Protein AF-A0A060WWR3-F1 (afdb_monomer)

pLDDT: mean 71.66, std 14.62, range [32.41, 89.12]

Organism: Oncorhynchus mykiss (NCBI:txid8022)

Structure (mmCIF, N/CA/C/O backbone):
data_AF-A0A060WWR3-F1
#
_entry.id   AF-A0A060WWR3-F1
#
loop_
_atom_site.group_PDB
_atom_site.id
_atom_site.type_symbol
_atom_site.label_atom_id
_atom_site.label_alt_id
_atom_site.label_comp_id
_atom_site.label_asym_id
_atom_site.label_entity_id
_atom_site.label_seq_id
_atom_site.pdbx_PDB_ins_code
_atom_site.Cartn_x
_atom_site.Cartn_y
_atom_site.Cartn_z
_atom_site.occupancy
_atom_site.B_iso_or_equiv
_atom_site.auth_seq_id
_atom_site.auth_comp_id
_atom_site.auth_asym_id
_atom_site.auth_atom_id
_atom_site.pdbx_PDB_model_num
ATOM 1 N N . MET A 1 1 ? 25.620 -2.429 1.700 1.00 32.72 1 MET A N 1
ATOM 2 C CA . MET A 1 1 ? 25.143 -3.559 0.865 1.00 32.72 1 MET A CA 1
ATOM 3 C C . MET A 1 1 ? 23.816 -3.118 0.240 1.00 32.72 1 MET A C 1
ATOM 5 O O . MET A 1 1 ? 22.982 -2.681 1.024 1.00 32.72 1 MET A O 1
ATOM 9 N N . CYS A 1 2 ? 23.600 -3.153 -1.095 1.00 33.84 2 CYS A N 1
ATOM 10 C CA . CYS A 1 2 ? 22.229 -2.978 -1.643 1.00 33.84 2 CYS A CA 1
ATOM 11 C C . CYS A 1 2 ? 21.335 -4.017 -0.915 1.00 33.84 2 CYS A C 1
ATOM 13 O O . CYS A 1 2 ? 21.723 -5.181 -0.814 1.00 33.84 2 CYS A O 1
ATOM 15 N N . LYS A 1 3 ? 20.140 -3.643 -0.433 1.00 42.91 3 LYS A N 1
ATOM 16 C CA . LYS A 1 3 ? 19.029 -4.609 -0.308 1.00 42.91 3 LYS A CA 1
ATOM 17 C C . LYS A 1 3 ? 18.455 -4.741 -1.721 1.00 42.91 3 LYS A C 1
ATOM 19 O O . LYS A 1 3 ? 17.533 -4.028 -2.099 1.00 42.91 3 LYS A O 1
ATOM 24 N N . THR A 1 4 ? 19.164 -5.518 -2.537 1.00 53.56 4 THR A N 1
ATOM 25 C CA . THR A 1 4 ? 19.167 -5.416 -4.000 1.00 53.56 4 THR A CA 1
ATOM 26 C C . THR A 1 4 ? 17.920 -6.035 -4.621 1.00 53.56 4 THR A C 1
ATOM 28 O O . THR A 1 4 ? 17.855 -7.250 -4.790 1.00 53.56 4 THR A O 1
ATOM 31 N N . PHE A 1 5 ? 16.974 -5.211 -5.066 1.00 57.44 5 PHE A N 1
ATOM 32 C CA . PHE A 1 5 ? 16.127 -5.605 -6.192 1.00 57.44 5 PHE A CA 1
ATOM 33 C C . PHE A 1 5 ? 16.877 -5.229 -7.473 1.00 57.44 5 PHE A C 1
ATOM 35 O O . PHE A 1 5 ? 17.118 -4.046 -7.732 1.00 57.44 5 PHE A O 1
ATOM 42 N N . ILE A 1 6 ? 17.319 -6.246 -8.220 1.00 56.03 6 ILE A N 1
ATOM 43 C CA . ILE A 1 6 ? 17.998 -6.088 -9.511 1.00 56.03 6 ILE A CA 1
ATOM 44 C C . ILE A 1 6 ? 16.957 -6.241 -10.614 1.00 56.03 6 ILE A C 1
ATOM 46 O O . ILE A 1 6 ? 16.297 -7.274 -10.689 1.00 56.03 6 ILE A O 1
ATOM 50 N N . ILE A 1 7 ? 16.861 -5.250 -11.499 1.00 60.19 7 ILE A N 1
ATOM 51 C CA . ILE A 1 7 ? 16.089 -5.365 -12.739 1.00 60.19 7 ILE A CA 1
ATOM 52 C C . ILE A 1 7 ? 17.057 -5.575 -13.908 1.00 60.19 7 ILE A C 1
ATOM 54 O O . ILE A 1 7 ? 17.922 -4.730 -14.155 1.00 60.19 7 ILE A O 1
ATOM 58 N N . GLU A 1 8 ? 16.913 -6.699 -14.622 1.00 58.91 8 GLU A N 1
ATOM 59 C CA . GLU A 1 8 ? 17.631 -7.034 -15.871 1.00 58.91 8 GLU A CA 1
ATOM 60 C C . GLU A 1 8 ? 19.175 -6.920 -15.832 1.00 58.91 8 GLU A C 1
ATOM 62 O O . GLU A 1 8 ? 19.816 -6.759 -16.868 1.00 58.91 8 GLU A O 1
ATOM 67 N N . ASN A 1 9 ? 19.804 -6.962 -14.652 1.00 60.72 9 ASN A N 1
ATOM 68 C CA . ASN A 1 9 ? 21.216 -6.590 -14.443 1.00 60.72 9 ASN A CA 1
ATOM 69 C C . ASN A 1 9 ? 21.584 -5.162 -14.918 1.00 60.72 9 ASN A C 1
ATOM 71 O O . ASN A 1 9 ? 22.763 -4.818 -14.979 1.00 60.72 9 ASN A O 1
ATOM 75 N N . LYS A 1 10 ? 20.589 -4.306 -15.191 1.00 63.53 10 LYS A N 1
ATOM 76 C CA . LYS A 1 10 ? 20.759 -2.912 -15.637 1.00 63.53 10 LYS A CA 1
ATOM 77 C C . LYS A 1 10 ? 20.570 -1.900 -14.505 1.00 63.53 10 LYS A C 1
ATOM 79 O O . LYS A 1 10 ? 21.212 -0.851 -14.532 1.00 63.53 10 LYS A O 1
ATOM 84 N N . TYR A 1 11 ? 19.732 -2.205 -13.506 1.00 68.25 11 TYR A N 1
ATOM 85 C CA . TYR A 1 11 ? 19.390 -1.276 -12.418 1.00 68.25 11 TYR A CA 1
ATOM 86 C C . TYR A 1 11 ? 19.366 -1.959 -11.022 1.00 68.25 11 TYR A C 1
ATOM 88 O O . TYR A 1 11 ? 18.701 -2.985 -10.878 1.00 68.25 11 TYR A O 1
ATOM 96 N N . CYS A 1 12 ? 20.044 -1.400 -9.993 1.00 67.94 12 CYS A N 1
ATOM 97 C CA . CYS A 1 12 ? 19.782 -1.701 -8.555 1.00 67.94 12 CYS A CA 1
ATOM 98 C C . CYS A 1 12 ? 18.839 -0.627 -8.000 1.00 67.94 12 CYS A C 1
ATOM 100 O O . CYS A 1 12 ? 19.118 0.566 -8.130 1.00 67.94 12 CYS A O 1
ATOM 102 N N . PHE A 1 13 ? 17.778 -1.040 -7.307 1.00 69.00 13 PHE A N 1
ATOM 103 C CA . PHE A 1 13 ? 17.046 -0.148 -6.406 1.00 69.00 13 PHE A CA 1
ATOM 104 C C . PHE A 1 13 ? 17.727 -0.128 -5.038 1.00 69.00 13 PHE A C 1
ATOM 106 O O . PHE A 1 13 ? 17.818 -1.149 -4.354 1.00 69.00 13 PHE A O 1
ATOM 113 N N . ILE A 1 14 ? 18.214 1.046 -4.642 1.00 67.25 14 ILE A N 1
ATOM 114 C CA . ILE A 1 14 ? 18.899 1.270 -3.370 1.00 67.25 14 ILE A CA 1
ATOM 115 C C . ILE A 1 14 ? 17.900 1.894 -2.399 1.00 67.25 14 ILE A C 1
ATOM 117 O O . ILE A 1 14 ? 17.471 3.030 -2.594 1.00 67.25 14 ILE A O 1
ATOM 121 N N . ASN A 1 15 ? 17.552 1.169 -1.334 1.00 64.62 15 ASN A N 1
ATOM 122 C CA . ASN A 1 15 ? 16.848 1.766 -0.203 1.00 64.62 15 ASN A CA 1
ATOM 123 C C . ASN A 1 15 ? 17.841 2.626 0.600 1.00 64.62 15 ASN A C 1
ATOM 125 O O . ASN A 1 15 ? 18.823 2.109 1.150 1.00 64.62 15 ASN A O 1
ATOM 129 N N . LEU A 1 16 ? 17.590 3.935 0.643 1.00 61.03 16 LEU A N 1
ATOM 130 C CA . LEU A 1 16 ? 18.498 4.915 1.237 1.00 61.03 16 LEU A CA 1
ATOM 131 C C . LEU A 1 16 ? 18.539 4.839 2.772 1.00 61.03 16 LEU A C 1
ATOM 133 O O . LEU A 1 16 ? 19.527 5.283 3.352 1.00 61.03 16 LEU A O 1
ATOM 137 N N . SER A 1 17 ? 17.584 4.151 3.416 1.00 56.72 17 SER A N 1
ATOM 138 C CA . SER A 1 17 ? 17.621 3.819 4.855 1.00 56.72 17 SER A CA 1
ATOM 139 C C . SER A 1 17 ? 18.900 3.099 5.294 1.00 56.72 17 SER A C 1
ATOM 141 O O . SER A 1 17 ? 19.303 3.177 6.450 1.00 56.72 17 SER A O 1
ATOM 143 N N . SER A 1 18 ? 19.559 2.406 4.360 1.00 50.97 18 SER A N 1
ATOM 144 C CA . SER A 1 18 ? 20.831 1.713 4.581 1.00 50.97 18 SER A CA 1
ATOM 145 C C . SER A 1 18 ? 22.071 2.610 4.443 1.00 50.97 18 SER A C 1
ATOM 147 O O . SER A 1 18 ? 23.194 2.122 4.587 1.00 50.97 18 SER A O 1
ATOM 149 N N . THR A 1 19 ? 21.896 3.906 4.158 1.00 53.00 19 THR A N 1
ATOM 150 C CA . THR A 1 19 ? 22.987 4.871 3.971 1.00 53.00 19 THR A CA 1
ATOM 151 C C . THR A 1 19 ? 23.011 5.890 5.118 1.00 53.00 19 THR A C 1
ATOM 153 O O . THR A 1 19 ? 22.021 6.588 5.336 1.00 53.00 19 THR A O 1
ATOM 156 N N . PRO A 1 20 ? 24.136 6.043 5.846 1.00 47.41 20 PRO A N 1
ATOM 157 C CA . PRO A 1 20 ? 24.189 6.862 7.065 1.00 47.41 20 PRO A CA 1
ATOM 158 C C . PRO A 1 20 ? 24.039 8.374 6.822 1.00 47.41 20 PRO A C 1
ATOM 160 O O . PRO A 1 20 ? 23.999 9.143 7.775 1.00 47.41 20 PRO A O 1
ATOM 163 N N . HIS A 1 21 ? 23.966 8.807 5.560 1.00 46.38 21 HIS A N 1
ATOM 164 C CA . HIS A 1 21 ? 23.913 10.213 5.158 1.00 46.38 21 HIS A CA 1
ATOM 165 C C . HIS A 1 21 ? 22.549 10.645 4.577 1.00 46.38 21 HIS A C 1
ATOM 167 O O . HIS A 1 21 ? 22.385 11.818 4.240 1.00 46.38 21 HIS A O 1
ATOM 173 N N . PHE A 1 22 ? 21.591 9.715 4.422 1.00 48.81 22 PHE A N 1
ATOM 174 C CA . PHE A 1 22 ? 20.271 9.957 3.813 1.00 48.81 22 PHE A CA 1
ATOM 175 C C . PHE A 1 22 ? 19.192 9.046 4.442 1.00 48.81 22 PHE A C 1
ATOM 177 O O . PHE A 1 22 ? 18.584 8.203 3.785 1.00 48.81 22 PHE A O 1
ATOM 184 N N . SER A 1 23 ? 18.998 9.171 5.757 1.00 49.78 23 SER A N 1
ATOM 185 C CA . SER A 1 23 ? 18.170 8.261 6.563 1.00 49.78 23 SER A CA 1
ATOM 186 C C . SER A 1 23 ? 16.703 8.710 6.697 1.00 49.78 23 SER A C 1
ATOM 188 O O . SER A 1 23 ? 16.215 8.931 7.806 1.00 49.78 23 SER A O 1
ATOM 190 N N . ASP A 1 24 ? 15.970 8.770 5.584 1.00 63.94 24 ASP A N 1
ATOM 191 C CA . ASP A 1 24 ? 14.500 8.860 5.604 1.00 63.94 24 ASP A CA 1
ATOM 192 C C . ASP A 1 24 ? 13.900 7.455 5.805 1.00 63.94 24 ASP A C 1
ATOM 194 O O . ASP A 1 24 ? 13.406 6.839 4.860 1.00 63.94 24 ASP A O 1
ATOM 198 N N . TYR A 1 25 ? 14.007 6.908 7.019 1.00 71.88 25 TYR A N 1
ATOM 199 C CA . TYR A 1 25 ? 13.413 5.619 7.388 1.00 71.88 25 TYR A CA 1
ATOM 200 C C . TYR A 1 25 ? 12.462 5.794 8.565 1.00 71.88 25 TYR A C 1
ATOM 202 O O . TYR A 1 25 ? 12.896 6.090 9.679 1.00 71.88 25 TYR A O 1
ATOM 210 N N . VAL A 1 26 ? 11.170 5.587 8.322 1.00 78.25 26 VAL A N 1
ATOM 211 C CA . VAL A 1 26 ? 10.131 5.707 9.349 1.00 78.25 26 VAL A CA 1
ATOM 212 C C . VAL A 1 26 ? 9.377 4.386 9.435 1.00 78.25 26 VAL A C 1
ATOM 214 O O . VAL A 1 26 ? 8.720 3.978 8.481 1.00 78.25 26 VAL A O 1
ATOM 217 N N . LEU A 1 27 ? 9.476 3.703 10.577 1.00 77.44 27 LEU A N 1
ATOM 218 C CA . LEU A 1 27 ? 8.629 2.546 10.879 1.00 77.44 27 LEU A CA 1
ATOM 219 C C . LEU A 1 27 ? 7.182 3.011 11.059 1.00 77.44 27 LEU A C 1
ATOM 221 O O . LEU A 1 27 ? 6.938 3.975 11.787 1.00 77.44 27 LEU A O 1
ATOM 225 N N . VAL A 1 28 ? 6.246 2.312 10.418 1.00 80.50 28 VAL A N 1
ATOM 226 C CA . VAL A 1 28 ? 4.802 2.542 10.583 1.00 80.50 28 VAL A CA 1
ATOM 227 C C . VAL A 1 28 ? 4.244 1.492 11.539 1.00 80.50 28 VAL A C 1
ATOM 229 O O . VAL A 1 28 ? 3.717 1.834 12.596 1.00 80.50 28 VAL A O 1
ATOM 232 N N . TYR A 1 29 ? 4.464 0.219 11.207 1.00 82.00 29 TYR A N 1
ATOM 233 C CA . TYR A 1 29 ? 4.143 -0.940 12.034 1.00 82.00 29 TYR A CA 1
ATOM 234 C C . TYR A 1 29 ? 5.399 -1.828 12.190 1.00 82.00 29 TYR A C 1
ATOM 236 O O . TYR A 1 29 ? 6.517 -1.314 12.284 1.00 82.00 29 TYR A O 1
ATOM 244 N N . ARG A 1 30 ? 5.247 -3.155 12.275 1.00 81.38 30 ARG A N 1
ATOM 245 C CA . ARG A 1 30 ? 6.342 -4.112 12.524 1.00 81.38 30 ARG A CA 1
ATOM 246 C C . ARG A 1 30 ? 7.140 -4.486 11.277 1.00 81.38 30 ARG A C 1
ATOM 248 O O . ARG A 1 30 ? 8.351 -4.692 11.366 1.00 81.38 30 ARG A O 1
ATOM 255 N N . TYR A 1 31 ? 6.471 -4.590 10.136 1.00 82.44 31 TYR A N 1
ATOM 256 C CA . TYR A 1 31 ? 7.027 -4.943 8.832 1.00 82.44 31 TYR A CA 1
ATOM 257 C C . TYR A 1 31 ? 6.954 -3.780 7.834 1.00 82.44 31 TYR A C 1
ATOM 259 O O . TYR A 1 31 ? 7.806 -3.713 6.944 1.00 82.44 31 TYR A O 1
ATOM 267 N N . SER A 1 32 ? 5.972 -2.880 7.959 1.00 82.38 32 SER A N 1
ATOM 268 C CA . SER A 1 32 ? 5.841 -1.696 7.106 1.00 82.38 32 SER A CA 1
ATOM 269 C C . SER A 1 32 ? 6.719 -0.535 7.548 1.00 82.38 32 SER A C 1
ATOM 271 O O . SER A 1 32 ? 6.836 -0.172 8.724 1.00 82.38 32 SER A O 1
ATOM 273 N N . PHE A 1 33 ? 7.336 0.082 6.547 1.00 81.06 33 PHE A N 1
ATOM 274 C CA . PHE A 1 33 ? 8.208 1.228 6.710 1.00 81.06 33 PHE A CA 1
ATOM 275 C C . PHE A 1 33 ? 8.069 2.159 5.512 1.00 81.06 33 PHE A C 1
ATOM 277 O O . PHE A 1 33 ? 7.935 1.729 4.372 1.00 81.06 33 PHE A O 1
ATOM 284 N N . LEU A 1 34 ? 8.162 3.451 5.777 1.00 78.94 34 LEU A N 1
ATOM 285 C CA . LEU A 1 34 ? 8.283 4.486 4.768 1.00 78.94 34 LEU A CA 1
ATOM 286 C C . LEU A 1 34 ? 9.769 4.710 4.479 1.00 78.94 34 LEU A C 1
ATOM 288 O O . LEU A 1 34 ? 10.562 4.895 5.408 1.00 78.94 34 LEU A O 1
ATOM 292 N N . ALA A 1 35 ? 10.150 4.658 3.199 1.00 74.50 35 ALA A N 1
ATOM 293 C CA . ALA A 1 35 ? 11.536 4.830 2.777 1.00 74.50 35 ALA A CA 1
ATOM 294 C C . ALA A 1 35 ? 11.695 5.580 1.447 1.00 74.50 35 ALA A C 1
ATOM 296 O O . ALA A 1 35 ? 10.893 5.454 0.519 1.00 74.50 35 ALA A O 1
ATOM 297 N N . SER A 1 36 ? 12.800 6.316 1.338 1.00 75.75 36 SER A N 1
ATOM 298 C CA . SER A 1 36 ? 13.265 6.932 0.091 1.00 75.75 36 SER A CA 1
ATOM 299 C C . SER A 1 36 ? 14.120 5.941 -0.721 1.00 75.75 36 SER A C 1
ATOM 301 O O . SER A 1 36 ? 15.067 5.343 -0.201 1.00 75.75 36 SER A O 1
ATOM 303 N N . TYR A 1 37 ? 13.824 5.787 -2.017 1.00 73.19 37 TYR A N 1
ATOM 304 C CA . TYR A 1 37 ? 14.531 4.872 -2.927 1.00 73.19 37 TYR A CA 1
ATOM 305 C C . TYR A 1 37 ? 15.293 5.628 -4.028 1.00 73.19 37 TYR A C 1
ATOM 307 O O . TYR A 1 37 ? 14.786 6.583 -4.622 1.00 73.19 37 TYR A O 1
ATOM 315 N N . LEU A 1 38 ? 16.507 5.168 -4.340 1.00 72.69 38 LEU A N 1
ATOM 316 C CA . LEU A 1 38 ? 17.327 5.648 -5.458 1.00 72.69 38 LEU A CA 1
ATOM 317 C C . LEU A 1 38 ? 17.463 4.558 -6.525 1.00 72.69 38 LEU A C 1
ATOM 319 O O . LEU A 1 38 ? 17.662 3.389 -6.190 1.00 72.69 38 LEU A O 1
ATOM 323 N N . ILE A 1 39 ? 17.386 4.941 -7.803 1.00 73.69 39 ILE A N 1
ATOM 324 C CA . ILE A 1 39 ? 17.527 4.010 -8.924 1.00 73.69 39 ILE A CA 1
ATOM 325 C C . ILE A 1 39 ? 18.932 4.153 -9.505 1.00 73.69 39 ILE A C 1
ATOM 327 O O . ILE A 1 39 ? 19.303 5.175 -10.080 1.00 73.69 39 ILE A O 1
ATOM 331 N N . TYR A 1 40 ? 19.742 3.114 -9.334 1.00 71.94 40 TYR A N 1
ATOM 332 C CA . TYR A 1 40 ? 21.135 3.120 -9.752 1.00 71.94 40 TYR A CA 1
ATOM 333 C C . TYR A 1 40 ? 21.321 2.359 -11.061 1.00 71.94 40 TYR A C 1
ATOM 335 O O . TYR A 1 40 ? 21.068 1.155 -11.108 1.00 71.94 40 TYR A O 1
ATOM 343 N N . ASN A 1 41 ? 21.791 3.037 -12.110 1.00 74.12 41 ASN A N 1
ATOM 344 C CA . ASN A 1 41 ? 22.125 2.403 -13.382 1.00 74.12 41 ASN A CA 1
ATOM 345 C C . ASN A 1 41 ? 23.507 1.736 -13.290 1.00 74.12 41 ASN A C 1
ATOM 347 O O . ASN A 1 41 ? 24.527 2.399 -13.095 1.00 74.12 41 ASN A O 1
ATOM 351 N N . LEU A 1 42 ? 23.534 0.415 -13.458 1.00 74.12 42 LEU A N 1
ATOM 352 C CA . LEU A 1 42 ? 24.729 -0.414 -13.301 1.00 74.12 42 LEU A CA 1
ATOM 353 C C . LEU A 1 42 ? 25.741 -0.220 -14.445 1.00 74.12 42 LEU A C 1
ATOM 355 O O . LEU A 1 42 ? 26.941 -0.354 -14.216 1.00 74.12 42 LEU A O 1
ATOM 359 N N . HIS A 1 43 ? 25.286 0.149 -15.648 1.00 75.19 43 HIS A N 1
ATOM 360 C CA . HIS A 1 43 ? 26.157 0.363 -16.809 1.00 75.19 43 HIS A CA 1
ATOM 361 C C . HIS A 1 43 ? 26.812 1.746 -16.806 1.00 75.19 43 HIS A C 1
ATOM 363 O O . HIS A 1 43 ? 28.023 1.857 -16.985 1.00 75.19 43 HIS A O 1
ATOM 369 N N . THR A 1 44 ? 26.031 2.810 -16.597 1.00 74.88 44 THR A N 1
ATOM 370 C CA . THR A 1 44 ? 26.568 4.184 -16.583 1.00 74.88 44 THR A CA 1
ATOM 371 C C . THR A 1 44 ? 27.208 4.553 -15.246 1.00 74.88 44 THR A C 1
ATOM 373 O O . THR A 1 44 ? 27.856 5.592 -15.148 1.00 74.88 44 THR A O 1
ATOM 376 N N . ARG A 1 45 ? 27.020 3.719 -14.210 1.00 69.44 45 ARG A N 1
ATOM 377 C CA . ARG A 1 45 ? 27.395 3.976 -12.810 1.00 69.44 45 ARG A CA 1
ATOM 378 C C . ARG A 1 45 ? 26.822 5.280 -12.236 1.00 69.44 45 ARG A C 1
ATOM 380 O O . ARG A 1 45 ? 27.310 5.783 -11.223 1.00 69.44 45 ARG A O 1
ATOM 387 N N . TYR A 1 46 ? 25.762 5.796 -12.857 1.00 68.94 46 TYR A N 1
ATOM 388 C CA . TYR A 1 46 ? 25.069 7.010 -12.450 1.00 68.94 46 TYR A CA 1
ATOM 389 C C . TYR A 1 46 ? 23.797 6.660 -11.669 1.00 68.94 46 TYR A C 1
ATOM 391 O O . TYR A 1 46 ? 22.987 5.836 -12.101 1.00 68.94 46 TYR A O 1
ATOM 399 N N . GLY A 1 47 ? 23.645 7.276 -10.497 1.00 61.94 47 GLY A N 1
ATOM 400 C CA . GLY A 1 47 ? 22.459 7.146 -9.661 1.00 61.94 47 GLY A CA 1
ATOM 401 C C . GLY A 1 47 ? 21.494 8.290 -9.920 1.00 61.94 47 GLY A C 1
ATOM 402 O O . GLY A 1 47 ? 21.752 9.413 -9.494 1.00 61.94 47 GLY A O 1
ATOM 403 N N . GLU A 1 48 ? 20.367 7.998 -10.560 1.00 63.09 48 GLU A N 1
ATOM 404 C CA . GLU A 1 48 ? 19.250 8.933 -10.623 1.00 63.09 48 GLU A CA 1
ATOM 405 C C . GLU A 1 48 ? 18.417 8.740 -9.346 1.00 63.09 48 GLU A C 1
ATOM 407 O O . GLU A 1 48 ? 17.954 7.638 -9.032 1.00 63.09 48 GLU A O 1
ATOM 412 N N . LYS A 1 49 ? 18.208 9.814 -8.571 1.00 56.97 49 LYS A N 1
ATOM 413 C CA . LYS A 1 49 ? 17.108 9.809 -7.592 1.00 56.97 49 LYS A CA 1
ATOM 414 C C . LYS A 1 49 ? 15.822 9.491 -8.356 1.00 56.97 49 LYS A C 1
ATOM 416 O O . LYS A 1 49 ? 15.684 9.927 -9.496 1.00 56.97 49 LYS A O 1
ATOM 421 N N . SER A 1 50 ? 14.875 8.785 -7.734 1.00 53.19 50 SER A N 1
ATOM 422 C CA . SER A 1 50 ? 13.548 8.567 -8.327 1.00 53.19 50 SER A CA 1
ATOM 423 C C . SER A 1 50 ? 12.735 9.874 -8.311 1.00 53.19 50 SER A C 1
ATOM 425 O O . SER A 1 50 ? 11.769 10.024 -7.574 1.00 53.19 50 SER A O 1
ATOM 427 N N . SER A 1 51 ? 13.177 10.866 -9.087 1.00 43.22 51 SER A N 1
ATOM 428 C CA . SER 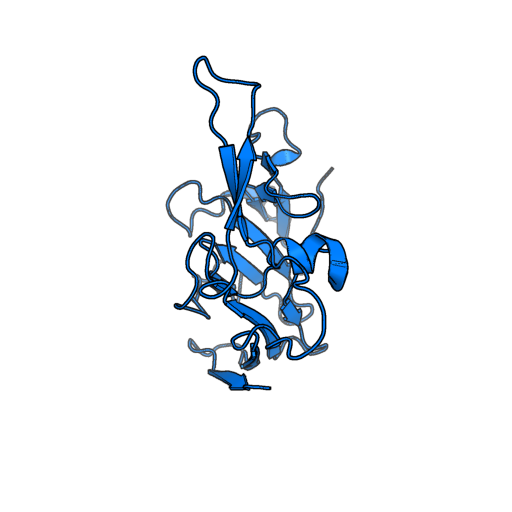A 1 51 ? 12.680 12.247 -9.106 1.00 43.22 51 SER A CA 1
ATOM 429 C C . SER A 1 51 ? 11.514 12.461 -10.072 1.00 43.22 51 SER A C 1
ATOM 431 O O . SER A 1 51 ? 11.106 13.597 -10.315 1.00 43.22 51 SER A O 1
ATOM 433 N N . LYS A 1 52 ? 10.970 11.374 -10.637 1.00 47.81 52 LYS A N 1
ATOM 434 C CA . LYS A 1 52 ? 9.738 11.406 -11.436 1.00 47.81 52 LYS A CA 1
ATOM 435 C C . LYS A 1 52 ? 8.468 11.463 -10.592 1.00 47.81 52 LYS A C 1
ATOM 437 O O . LYS A 1 52 ? 7.451 11.922 -11.101 1.00 47.81 52 LYS A O 1
ATOM 442 N N . LEU A 1 53 ? 8.536 11.096 -9.310 1.00 47.66 53 LEU A N 1
ATOM 443 C CA . LEU A 1 53 ? 7.739 11.808 -8.318 1.00 47.66 53 LEU A CA 1
ATOM 444 C C . LEU A 1 53 ? 8.540 13.062 -7.980 1.00 47.66 53 LEU A C 1
ATOM 446 O O . LEU A 1 53 ? 9.662 12.975 -7.480 1.00 47.66 53 LEU A O 1
ATOM 450 N N . GLY A 1 54 ? 7.991 14.226 -8.315 1.00 35.22 54 GLY A N 1
ATOM 451 C CA . GLY A 1 54 ? 8.554 15.476 -7.830 1.00 35.22 54 GLY A CA 1
ATOM 452 C C . GLY A 1 54 ? 8.437 15.513 -6.307 1.00 35.22 54 GLY A C 1
ATOM 453 O O . GLY A 1 54 ? 7.353 15.264 -5.788 1.00 35.22 54 GLY A O 1
ATOM 454 N N . ILE A 1 55 ? 9.529 15.894 -5.633 1.00 32.41 55 ILE A N 1
ATOM 455 C CA . ILE A 1 55 ? 9.683 15.959 -4.164 1.00 32.41 55 ILE A CA 1
ATOM 456 C C . ILE A 1 55 ? 9.980 14.580 -3.536 1.00 32.41 55 ILE A C 1
ATOM 458 O O . ILE A 1 55 ? 9.746 13.533 -4.129 1.00 32.41 55 ILE A O 1
ATOM 462 N N . ALA A 1 56 ? 10.614 14.593 -2.357 1.00 44.38 56 ALA A N 1
ATOM 463 C CA . ALA A 1 56 ? 11.045 13.423 -1.589 1.00 44.38 56 ALA A CA 1
ATOM 464 C C . ALA A 1 56 ? 9.852 12.601 -1.057 1.00 44.38 56 ALA A C 1
ATOM 466 O O . ALA A 1 56 ? 9.526 12.622 0.128 1.00 44.38 56 ALA A O 1
ATOM 467 N N . SER A 1 57 ? 9.185 11.895 -1.963 1.00 54.59 57 SER A N 1
ATOM 468 C CA . SER A 1 57 ? 8.049 11.028 -1.681 1.00 54.59 57 SER A CA 1
ATOM 469 C C . SER A 1 57 ? 8.519 9.741 -1.014 1.00 54.59 57 SER A C 1
ATOM 471 O O . SER A 1 57 ? 9.127 8.884 -1.658 1.00 54.59 57 SER A O 1
ATOM 473 N N . GLN A 1 58 ? 8.217 9.592 0.275 1.00 59.19 58 GLN A N 1
ATOM 474 C CA . GLN A 1 58 ? 8.414 8.331 0.978 1.00 59.19 58 GLN A CA 1
ATOM 475 C C . GLN A 1 58 ? 7.511 7.261 0.352 1.00 59.19 58 GLN A C 1
ATOM 477 O O . GLN A 1 58 ? 6.286 7.379 0.351 1.00 59.19 58 GLN A O 1
ATOM 482 N N . ILE A 1 59 ? 8.127 6.227 -0.211 1.00 63.59 59 ILE A N 1
ATOM 483 C CA . ILE A 1 59 ? 7.431 5.087 -0.803 1.00 63.59 59 ILE A CA 1
ATOM 484 C C . ILE A 1 59 ? 7.264 4.045 0.300 1.00 63.59 59 ILE A C 1
ATOM 486 O O . ILE A 1 59 ? 8.225 3.730 1.005 1.00 63.59 59 ILE A O 1
ATOM 490 N N . LEU A 1 60 ? 6.053 3.505 0.444 1.00 60.03 60 LEU A N 1
ATOM 491 C CA . LEU A 1 60 ? 5.781 2.476 1.449 1.00 60.03 60 LEU A CA 1
ATOM 492 C C . LEU A 1 60 ? 6.328 1.115 1.004 1.00 60.03 60 LEU A C 1
ATOM 494 O O . LEU A 1 60 ? 6.877 0.364 1.799 1.00 60.03 60 LEU A O 1
ATOM 498 N N . TYR A 1 61 ? 6.216 0.797 -0.287 1.00 69.62 61 TYR A N 1
ATOM 499 C CA . TYR A 1 61 ? 6.751 -0.447 -0.828 1.00 69.62 61 TYR A CA 1
ATOM 500 C C . TYR A 1 61 ? 7.023 -0.370 -2.335 1.00 69.62 61 TYR A C 1
ATOM 502 O O . TYR A 1 61 ? 6.370 0.389 -3.051 1.00 69.62 61 TYR A O 1
ATOM 510 N N . LEU A 1 62 ? 7.958 -1.201 -2.806 1.00 67.94 62 LEU A N 1
ATOM 511 C CA . LEU A 1 62 ? 8.338 -1.387 -4.206 1.00 67.94 62 LEU A CA 1
ATOM 512 C C . LEU A 1 62 ? 8.436 -2.892 -4.525 1.00 67.94 62 LEU A C 1
ATOM 514 O O . LEU A 1 62 ? 9.224 -3.594 -3.890 1.00 67.94 62 LEU A O 1
ATOM 518 N N . SER A 1 63 ? 7.709 -3.366 -5.542 1.00 68.12 63 SER A N 1
ATOM 519 C CA . SER A 1 63 ? 7.925 -4.670 -6.188 1.00 68.12 63 SER A CA 1
ATOM 520 C C . SER A 1 63 ? 8.401 -4.529 -7.632 1.00 68.12 63 SER A C 1
ATOM 522 O O . SER A 1 63 ? 8.185 -3.518 -8.305 1.00 68.12 63 SER A O 1
ATOM 524 N N . VAL A 1 64 ? 9.037 -5.596 -8.110 1.00 69.44 64 VAL A N 1
ATOM 525 C CA . VAL A 1 64 ? 9.510 -5.772 -9.484 1.00 69.44 64 VAL A CA 1
ATOM 526 C C . VAL A 1 64 ? 8.818 -6.999 -10.072 1.00 69.44 64 VAL A C 1
ATOM 528 O O . VAL A 1 64 ? 8.778 -8.046 -9.424 1.00 69.44 64 VAL A O 1
ATOM 531 N N . GLY A 1 65 ? 8.280 -6.876 -11.284 1.00 63.81 65 GLY A N 1
ATOM 532 C CA . GLY A 1 65 ? 7.773 -8.007 -12.061 1.00 63.81 65 GLY A CA 1
ATOM 533 C C . GLY A 1 65 ? 8.904 -8.721 -12.808 1.00 63.81 65 GLY A C 1
ATOM 534 O O . GLY A 1 65 ? 9.836 -8.078 -13.283 1.00 63.81 65 GLY A O 1
ATOM 535 N N . SER A 1 66 ? 8.825 -10.049 -12.918 1.00 63.62 66 SER A N 1
ATOM 536 C CA . SER A 1 66 ? 9.932 -10.875 -13.425 1.00 63.62 66 SER A CA 1
ATOM 537 C C . SER A 1 66 ? 10.282 -10.631 -14.897 1.00 63.62 66 SER A C 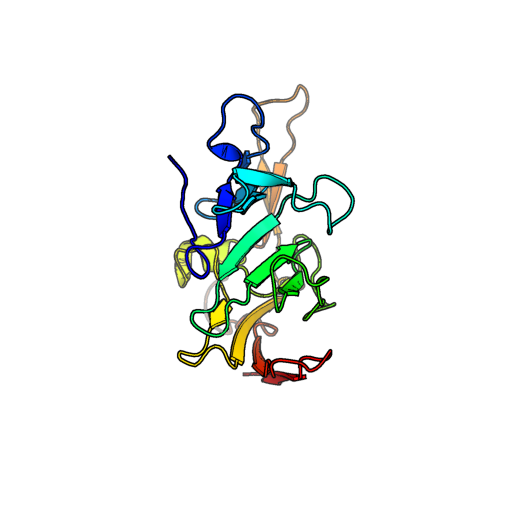1
ATOM 539 O O . SER A 1 66 ? 11.460 -10.565 -15.235 1.00 63.62 66 SER A O 1
ATOM 541 N N . PHE A 1 67 ? 9.277 -10.536 -15.774 1.00 63.91 67 PHE A N 1
ATOM 542 C CA . PHE A 1 67 ? 9.438 -10.345 -17.220 1.00 63.91 67 PHE A CA 1
ATOM 543 C C . PHE A 1 67 ? 8.109 -9.822 -17.806 1.00 63.91 67 PHE A C 1
ATOM 545 O O . PHE A 1 67 ? 7.083 -10.451 -17.544 1.00 63.91 67 PHE A O 1
ATOM 552 N N . PRO A 1 68 ? 8.068 -8.722 -18.589 1.00 66.62 68 PRO A N 1
ATOM 553 C CA . PRO A 1 68 ? 9.127 -7.725 -18.811 1.00 66.62 68 PRO A CA 1
ATOM 554 C C . PRO A 1 68 ? 9.536 -6.967 -17.521 1.00 66.62 68 PRO A C 1
ATOM 556 O O . PRO A 1 68 ? 8.842 -7.083 -16.508 1.00 66.62 68 PRO A O 1
ATOM 559 N N . PRO A 1 69 ? 10.647 -6.196 -17.543 1.00 71.00 69 PRO A N 1
ATOM 560 C CA . PRO A 1 69 ? 11.218 -5.455 -16.402 1.00 71.00 69 PRO A CA 1
ATOM 561 C C . PRO A 1 69 ? 10.371 -4.265 -15.905 1.00 71.00 69 PRO A C 1
ATOM 563 O O . PRO A 1 69 ? 10.757 -3.103 -16.018 1.00 71.00 69 PRO A O 1
ATOM 566 N N . GLN A 1 70 ? 9.227 -4.563 -15.304 1.00 77.44 70 GLN A N 1
ATOM 567 C CA . GLN A 1 70 ? 8.264 -3.588 -14.787 1.00 77.44 70 GLN A CA 1
ATOM 568 C C . GLN A 1 70 ? 8.374 -3.409 -13.265 1.00 77.44 70 GLN A C 1
ATOM 570 O O . GLN A 1 70 ? 8.753 -4.338 -12.546 1.00 77.44 70 GLN A O 1
ATOM 575 N N . SER A 1 71 ? 7.985 -2.241 -12.751 1.00 78.75 71 SER A N 1
ATOM 576 C CA . SER A 1 71 ? 7.946 -1.961 -11.309 1.00 78.75 71 SER A CA 1
ATOM 577 C C . SER A 1 71 ? 6.590 -1.431 -10.855 1.00 78.75 71 SER A C 1
ATOM 579 O O . SER A 1 71 ? 5.904 -0.700 -11.570 1.00 78.75 71 SER A O 1
ATOM 581 N N . VAL A 1 72 ? 6.209 -1.792 -9.630 1.00 82.81 72 VAL A N 1
ATOM 582 C CA . VAL A 1 72 ? 5.047 -1.241 -8.926 1.00 82.81 72 VAL A CA 1
ATOM 583 C C . VAL A 1 72 ? 5.505 -0.679 -7.596 1.00 82.81 72 VAL A C 1
ATOM 585 O O . VAL A 1 72 ? 6.234 -1.340 -6.861 1.00 82.81 72 VAL A O 1
ATOM 588 N N . TYR A 1 73 ? 5.056 0.528 -7.273 1.00 84.25 73 TYR A N 1
ATOM 589 C CA . TYR A 1 73 ? 5.286 1.139 -5.971 1.00 84.25 73 TYR A CA 1
ATOM 590 C C . TYR A 1 73 ? 3.977 1.656 -5.373 1.00 84.25 73 TYR A C 1
ATOM 592 O O . TYR A 1 73 ? 3.026 1.958 -6.097 1.00 84.25 73 TYR A O 1
ATOM 600 N N . VAL A 1 74 ? 3.927 1.754 -4.045 1.00 86.12 74 VAL A N 1
ATOM 601 C CA . VAL A 1 74 ? 2.770 2.299 -3.323 1.00 86.12 74 VAL A CA 1
ATOM 602 C C . VAL A 1 74 ? 3.137 3.628 -2.673 1.00 86.12 74 VAL A C 1
ATOM 604 O O . VAL A 1 74 ? 4.116 3.722 -1.930 1.00 86.12 74 VAL A O 1
ATOM 607 N N . PHE A 1 75 ? 2.338 4.649 -2.971 1.00 85.06 75 PHE A N 1
ATOM 608 C CA . PHE A 1 75 ? 2.470 6.019 -2.479 1.00 85.06 75 PHE A CA 1
ATOM 609 C C . PHE A 1 75 ? 1.072 6.560 -2.150 1.00 85.06 75 PHE A C 1
ATOM 611 O O . PHE A 1 75 ? 0.138 6.299 -2.907 1.00 85.06 75 PHE A O 1
ATOM 618 N N . GLU A 1 76 ? 0.904 7.249 -1.015 1.00 86.25 76 GLU A N 1
ATOM 619 C CA . GLU A 1 76 ? -0.405 7.740 -0.526 1.00 86.25 76 GLU A CA 1
ATOM 620 C C . GLU A 1 76 ? -1.509 6.662 -0.583 1.00 86.25 76 GLU A C 1
ATOM 622 O O . GLU A 1 76 ? -2.597 6.879 -1.116 1.00 86.25 76 GLU A O 1
ATOM 627 N N . ASN A 1 77 ? -1.206 5.446 -0.112 1.00 87.56 77 ASN A N 1
ATOM 628 C CA . ASN A 1 77 ? -2.092 4.273 -0.165 1.00 87.56 77 ASN A CA 1
ATOM 629 C C . ASN A 1 77 ? -2.617 3.893 -1.569 1.00 87.56 77 ASN A C 1
ATOM 631 O O . ASN A 1 77 ? -3.597 3.150 -1.694 1.00 87.56 77 ASN A O 1
ATOM 635 N N . ASN A 1 78 ? -1.984 4.388 -2.633 1.00 88.75 78 ASN A N 1
ATOM 636 C CA . ASN A 1 78 ? -2.356 4.148 -4.019 1.00 88.75 78 ASN A CA 1
ATOM 637 C C . ASN A 1 78 ? -1.238 3.425 -4.774 1.00 88.75 78 ASN A C 1
ATOM 639 O O . ASN A 1 78 ? -0.052 3.696 -4.585 1.00 88.75 78 ASN A O 1
ATOM 643 N N . ILE A 1 79 ? -1.632 2.499 -5.647 1.00 87.69 79 ILE A N 1
ATOM 644 C CA . ILE A 1 79 ? -0.704 1.691 -6.434 1.00 87.69 79 ILE A CA 1
ATOM 645 C C . ILE A 1 79 ? -0.344 2.446 -7.711 1.00 87.69 79 ILE A C 1
ATOM 647 O O . ILE A 1 79 ? -1.222 2.856 -8.476 1.00 87.69 79 ILE A O 1
ATOM 651 N N . TYR A 1 80 ? 0.952 2.579 -7.966 1.00 85.81 80 TYR A N 1
ATOM 652 C CA . TYR A 1 80 ? 1.507 3.137 -9.190 1.00 85.81 80 TYR A CA 1
ATOM 653 C C . TYR A 1 80 ? 2.318 2.075 -9.923 1.00 85.81 80 TYR A C 1
ATOM 655 O O . TYR A 1 80 ? 3.076 1.320 -9.319 1.00 85.81 80 TYR A O 1
ATOM 663 N N . TYR A 1 81 ? 2.164 2.042 -11.239 1.00 84.31 81 TYR A N 1
ATOM 664 C CA . TYR A 1 81 ? 2.825 1.124 -12.155 1.00 84.31 81 TYR A CA 1
ATOM 665 C C . TYR A 1 81 ? 3.799 1.877 -13.064 1.00 84.31 81 TYR A C 1
ATOM 667 O O . TYR A 1 81 ? 3.517 3.004 -13.478 1.00 84.31 81 TYR A O 1
ATOM 675 N N . GLN A 1 82 ? 4.926 1.256 -13.401 1.00 78.94 82 GLN A N 1
ATOM 676 C CA . GLN A 1 82 ? 5.884 1.741 -14.393 1.00 78.94 82 GLN A CA 1
ATOM 677 C C . GLN A 1 82 ? 6.304 0.583 -15.301 1.00 78.94 82 GLN A C 1
ATOM 679 O O . GLN A 1 82 ? 6.668 -0.487 -14.812 1.00 78.94 82 GLN A O 1
ATOM 684 N N . THR A 1 83 ? 6.284 0.802 -16.620 1.00 77.38 83 THR A N 1
ATOM 685 C CA . THR A 1 83 ? 6.771 -0.193 -17.595 1.00 77.38 83 THR A CA 1
ATOM 686 C C . THR A 1 83 ? 8.290 -0.303 -17.573 1.00 77.38 83 THR A C 1
ATOM 688 O O . THR A 1 83 ? 8.827 -1.382 -17.777 1.00 77.38 83 THR A O 1
ATOM 691 N N . ASP A 1 84 ? 8.957 0.823 -17.314 1.00 72.81 84 ASP A N 1
ATOM 692 C CA . ASP A 1 84 ? 10.406 0.982 -17.308 1.00 72.81 84 ASP A CA 1
ATOM 693 C C . ASP A 1 84 ? 10.818 2.027 -16.270 1.00 72.81 84 ASP A C 1
ATOM 695 O O . ASP A 1 84 ? 10.124 3.032 -16.091 1.00 72.81 84 ASP A O 1
ATOM 699 N N . VAL A 1 85 ? 12.030 1.897 -15.726 1.00 69.62 85 VAL A N 1
ATOM 700 C CA . VAL A 1 85 ? 12.703 2.916 -14.890 1.00 69.62 85 VAL A CA 1
ATOM 701 C C . VAL A 1 85 ? 12.633 4.329 -15.492 1.00 69.62 85 VAL A C 1
ATOM 703 O O . VAL A 1 85 ? 12.471 5.313 -14.774 1.00 69.62 85 VAL A O 1
ATOM 706 N N . LYS A 1 86 ? 12.756 4.437 -16.823 1.00 69.12 86 LYS A N 1
ATOM 707 C CA . LYS A 1 86 ? 12.752 5.713 -17.558 1.00 69.12 86 LYS A CA 1
ATOM 708 C C . LYS A 1 86 ? 11.385 6.135 -18.092 1.00 69.12 86 LYS A C 1
ATOM 710 O O . LYS A 1 86 ? 11.270 7.247 -18.612 1.00 69.12 86 LYS A O 1
ATOM 715 N N . SER A 1 87 ? 10.354 5.305 -17.963 1.00 72.56 87 SER A N 1
ATOM 716 C CA . SER A 1 87 ? 8.976 5.683 -18.302 1.00 72.56 87 SER A CA 1
ATOM 717 C C . SER A 1 87 ? 8.411 6.653 -17.242 1.00 72.56 87 SER A C 1
ATOM 719 O O . SER A 1 87 ? 9.131 7.062 -16.328 1.00 72.56 87 SER A O 1
ATOM 721 N N . SER A 1 88 ? 7.183 7.148 -17.392 1.00 75.88 88 SER A N 1
ATOM 722 C CA . SER A 1 88 ? 6.515 7.939 -16.338 1.00 75.88 88 SER A CA 1
ATOM 723 C C . SER A 1 88 ? 6.031 7.011 -15.207 1.00 75.88 88 SER A C 1
ATOM 725 O O . SER A 1 88 ? 6.600 5.939 -15.003 1.00 75.88 88 SER A O 1
ATOM 727 N N . SER A 1 89 ? 4.999 7.384 -14.454 1.00 78.50 89 SER A N 1
ATOM 728 C CA . SER A 1 89 ? 4.262 6.432 -13.622 1.00 78.50 89 SER A CA 1
ATOM 729 C C . SER A 1 89 ? 2.759 6.560 -13.841 1.00 78.50 89 SER A C 1
ATOM 731 O O . SER A 1 89 ? 2.236 7.638 -14.128 1.00 78.50 89 SER A O 1
ATOM 733 N N . TRP A 1 90 ? 2.069 5.426 -13.754 1.00 81.50 90 TRP A N 1
ATOM 734 C CA . TRP A 1 90 ? 0.651 5.277 -14.054 1.00 81.50 90 TRP A CA 1
ATOM 735 C C . TRP A 1 90 ? -0.074 4.861 -12.783 1.00 81.50 90 TRP A C 1
ATOM 737 O O . TRP A 1 90 ? 0.160 3.779 -12.249 1.00 81.50 90 TRP A O 1
ATOM 747 N N . ARG A 1 91 ? -0.956 5.729 -12.288 1.00 85.19 91 ARG A N 1
ATOM 748 C CA . ARG A 1 91 ? -1.780 5.459 -11.108 1.00 85.19 91 ARG A CA 1
ATOM 749 C C . ARG A 1 91 ? -2.823 4.388 -11.452 1.00 85.19 91 ARG A C 1
ATOM 751 O O . ARG A 1 91 ? -3.694 4.635 -12.280 1.00 85.19 91 ARG A O 1
ATOM 758 N N . LEU A 1 92 ? -2.728 3.211 -10.830 1.00 84.88 92 LEU A N 1
ATOM 759 C CA . LEU A 1 92 ? -3.685 2.109 -11.001 1.00 84.88 92 LEU A CA 1
ATOM 760 C C . LEU A 1 92 ? -4.944 2.296 -10.144 1.00 84.88 92 LEU A C 1
ATOM 762 O O . LEU A 1 92 ? -6.026 1.870 -10.539 1.00 84.88 92 LEU A O 1
ATOM 766 N N . THR A 1 93 ? -4.805 2.922 -8.972 1.00 85.56 93 THR A N 1
ATOM 767 C CA . THR A 1 93 ? -5.897 3.126 -8.006 1.00 85.56 93 THR A CA 1
ATOM 768 C C . THR A 1 93 ? -6.011 4.593 -7.621 1.00 85.56 93 THR A C 1
ATOM 770 O O . THR A 1 93 ? -4.997 5.249 -7.392 1.00 85.56 93 THR A O 1
ATOM 773 N N . SER A 1 94 ? -7.235 5.112 -7.507 1.00 87.25 94 SER A N 1
ATOM 774 C CA . SER A 1 94 ? -7.506 6.478 -7.029 1.00 87.25 94 SER A CA 1
ATOM 775 C C . SER A 1 94 ? -8.243 6.549 -5.687 1.00 87.25 94 SER A C 1
ATOM 777 O O . SER A 1 94 ? -8.446 7.642 -5.170 1.00 87.25 94 SER A O 1
ATOM 779 N N . SER A 1 95 ? -8.616 5.399 -5.124 1.00 86.12 95 SER A N 1
ATOM 780 C CA . SER A 1 95 ? -9.399 5.240 -3.892 1.00 86.12 95 SER A CA 1
ATOM 781 C C . SER A 1 95 ? -8.593 5.333 -2.594 1.00 86.12 95 SER A C 1
ATOM 783 O O . SER A 1 95 ? -9.196 5.367 -1.528 1.00 86.12 95 SER A O 1
ATOM 785 N N . GLY A 1 96 ? -7.258 5.296 -2.653 1.00 84.75 96 GLY A N 1
ATOM 786 C CA . GLY A 1 96 ? -6.414 5.264 -1.458 1.00 84.75 96 GLY A CA 1
ATOM 787 C C . GLY A 1 96 ? -6.556 6.532 -0.625 1.00 84.75 96 GLY A C 1
ATOM 788 O O . GLY A 1 96 ? -6.453 7.635 -1.162 1.00 84.75 96 GLY A O 1
ATOM 789 N N . GLN A 1 97 ? -6.772 6.339 0.674 1.00 87.19 97 GLN A N 1
ATOM 790 C CA . GLN A 1 97 ? -6.956 7.379 1.678 1.00 87.19 97 GLN A CA 1
ATOM 791 C C . GLN A 1 97 ? -6.140 6.993 2.911 1.00 87.19 97 GLN A C 1
ATOM 793 O O . GLN A 1 97 ? -6.295 5.889 3.439 1.00 87.19 97 GLN A O 1
ATOM 798 N N . GLU A 1 98 ? -5.270 7.893 3.364 1.00 84.06 98 GLU A N 1
ATOM 799 C CA . GLU A 1 98 ? -4.379 7.649 4.499 1.00 84.06 98 GLU A CA 1
ATOM 800 C C . GLU A 1 98 ? -5.166 7.237 5.754 1.00 84.06 98 GLU A C 1
ATOM 802 O O . GLU A 1 98 ? -6.174 7.852 6.103 1.00 84.06 98 GLU A O 1
ATOM 807 N N . GLY A 1 99 ? -4.733 6.151 6.402 1.00 79.50 99 GLY A N 1
ATOM 808 C CA . GLY A 1 99 ? -5.364 5.609 7.609 1.00 79.50 99 GLY A CA 1
ATOM 809 C C . GLY A 1 99 ? -6.749 4.967 7.431 1.00 79.50 99 GLY A C 1
ATOM 810 O O . GLY A 1 99 ? -7.312 4.528 8.429 1.00 79.50 99 GLY A O 1
ATOM 811 N N . VAL A 1 100 ? -7.312 4.915 6.212 1.00 84.62 100 VAL A N 1
ATOM 812 C CA . VAL A 1 100 ? -8.709 4.483 5.983 1.00 84.62 100 VAL A CA 1
ATOM 813 C C . VAL A 1 100 ? -8.863 3.494 4.825 1.00 84.62 100 VAL A C 1
ATOM 815 O O . VAL A 1 100 ? -9.557 2.490 4.970 1.00 84.62 100 VAL A O 1
ATOM 818 N N . VAL A 1 101 ? -8.251 3.763 3.667 1.00 86.62 101 VAL A N 1
ATOM 819 C CA . VAL A 1 101 ? -8.336 2.893 2.483 1.00 86.62 101 VAL A CA 1
ATOM 820 C C . VAL A 1 101 ? -6.935 2.571 1.993 1.00 86.62 101 VAL A C 1
ATOM 822 O O . VAL A 1 101 ? -6.180 3.475 1.629 1.00 86.62 101 VAL A O 1
ATOM 825 N N . PHE A 1 102 ? -6.599 1.284 1.960 1.00 86.94 102 PHE A N 1
ATOM 826 C CA . PHE A 1 102 ? -5.270 0.765 1.650 1.00 86.94 102 PHE A CA 1
ATOM 827 C C . PHE A 1 102 ? -5.341 -0.119 0.394 1.00 86.94 102 PHE A C 1
ATOM 829 O O . PHE A 1 102 ? -6.057 -1.121 0.375 1.00 86.94 102 PHE A O 1
ATOM 836 N N . ASN A 1 103 ? -4.604 0.235 -0.667 1.00 89.12 103 ASN A N 1
ATOM 837 C CA . ASN A 1 103 ? -4.554 -0.547 -1.909 1.00 89.12 103 ASN A CA 1
ATOM 838 C C . ASN A 1 103 ? -3.190 -1.235 -2.063 1.00 89.12 103 ASN A C 1
ATOM 840 O O . ASN A 1 103 ? -2.168 -0.566 -2.207 1.00 89.12 103 ASN A O 1
ATOM 844 N N . GLY A 1 104 ? -3.170 -2.570 -2.082 1.00 85.69 104 GLY A N 1
ATOM 845 C CA . GLY A 1 104 ? -1.960 -3.370 -2.325 1.00 85.69 104 GLY A CA 1
ATOM 846 C C . GLY A 1 104 ? -0.971 -3.435 -1.158 1.00 85.69 104 GLY A C 1
ATOM 847 O O . GLY A 1 104 ? 0.091 -4.044 -1.283 1.00 85.69 104 GLY A O 1
ATOM 848 N N . ILE A 1 105 ? -1.327 -2.848 -0.025 1.00 88.81 105 ILE A N 1
ATOM 849 C CA . ILE A 1 105 ? -0.583 -2.824 1.237 1.00 88.81 105 ILE A CA 1
ATOM 850 C C . ILE A 1 105 ? -1.530 -3.252 2.357 1.00 88.81 105 ILE A C 1
ATOM 852 O O . ILE A 1 105 ? -2.745 -3.090 2.230 1.00 88.81 105 ILE A O 1
ATOM 856 N N . ALA A 1 106 ? -0.985 -3.848 3.411 1.00 87.38 106 ALA A N 1
ATOM 857 C CA . ALA A 1 106 ? -1.774 -4.316 4.541 1.00 87.38 106 ALA A CA 1
ATOM 858 C C . ALA A 1 106 ? -2.234 -3.158 5.453 1.00 87.38 106 ALA A C 1
ATOM 860 O O . ALA A 1 106 ? -1.537 -2.154 5.602 1.00 87.38 106 ALA A O 1
ATOM 861 N N . ASP A 1 107 ? -3.402 -3.325 6.079 1.00 86.94 107 ASP A N 1
ATOM 862 C CA . ASP A 1 107 ? -3.767 -2.601 7.300 1.00 86.94 107 ASP A CA 1
ATOM 863 C C . ASP A 1 107 ? -3.014 -3.208 8.505 1.00 86.94 107 ASP A C 1
ATOM 865 O O . ASP A 1 107 ? -2.356 -4.244 8.373 1.00 86.94 107 ASP A O 1
ATOM 869 N N . TRP A 1 108 ? -3.110 -2.592 9.689 1.00 84.50 108 TRP A N 1
ATOM 870 C CA . TRP A 1 108 ? -2.423 -3.086 10.892 1.00 84.50 108 TRP A CA 1
ATOM 871 C C . TRP A 1 108 ? -2.766 -4.552 11.226 1.00 84.50 108 TRP A C 1
ATOM 873 O O . TRP A 1 108 ? -1.885 -5.342 11.561 1.00 84.50 108 TRP A O 1
ATOM 883 N N . LEU A 1 109 ? -4.042 -4.932 11.103 1.00 84.25 109 LEU A N 1
ATOM 884 C CA . LEU A 1 109 ? -4.528 -6.272 11.439 1.00 84.25 109 LEU A CA 1
ATOM 885 C C . LEU A 1 109 ? -4.020 -7.314 10.437 1.00 84.25 109 LEU A C 1
ATOM 887 O O . LEU A 1 109 ? -3.596 -8.400 10.826 1.00 84.25 109 LEU A O 1
ATOM 891 N N . TYR A 1 110 ? -4.067 -7.001 9.143 1.00 84.25 110 TYR A N 1
ATOM 892 C CA . TYR A 1 110 ? -3.542 -7.876 8.102 1.00 84.25 110 TYR A CA 1
ATOM 893 C C . TYR A 1 110 ? -2.026 -7.999 8.188 1.00 84.25 110 TYR A C 1
ATOM 895 O O . TYR A 1 110 ? -1.507 -9.081 7.927 1.00 84.25 110 TYR A O 1
ATOM 903 N N . GLU A 1 111 ? -1.321 -6.931 8.555 1.00 87.00 111 GLU A N 1
ATOM 904 C CA . GLU A 1 111 ? 0.128 -6.966 8.688 1.00 87.00 111 GLU A CA 1
ATOM 905 C C . GLU A 1 111 ? 0.575 -7.859 9.853 1.00 87.00 111 GLU A C 1
ATOM 907 O O . GLU A 1 111 ? 1.499 -8.647 9.665 1.00 87.00 111 GLU A O 1
ATOM 912 N N . GLU A 1 112 ? -0.078 -7.777 11.018 1.00 82.56 112 GLU A N 1
ATOM 913 C CA . GLU A 1 112 ? 0.311 -8.543 12.213 1.00 82.56 112 GLU A CA 1
ATOM 914 C C . GLU A 1 112 ? -0.277 -9.961 12.261 1.00 82.56 112 GLU A C 1
ATOM 916 O O . GLU A 1 112 ? 0.458 -10.906 12.532 1.00 82.56 112 GLU A O 1
ATOM 921 N N . GLU A 1 113 ? -1.580 -10.126 12.005 1.00 82.00 113 GLU A N 1
ATOM 922 C CA . GLU A 1 113 ? -2.324 -11.353 12.351 1.00 82.00 113 GLU A CA 1
ATOM 923 C C . GLU A 1 113 ? -2.603 -12.273 11.146 1.00 82.00 113 GLU A C 1
ATOM 925 O O . GLU A 1 113 ? -2.863 -13.464 11.321 1.00 82.00 113 GLU A O 1
ATOM 930 N N . VAL A 1 114 ? -2.590 -11.746 9.911 1.00 84.00 114 VAL A N 1
ATOM 931 C CA . VAL A 1 114 ? -3.038 -12.495 8.715 1.00 84.00 114 VAL A CA 1
ATOM 932 C C . VAL A 1 114 ? -1.898 -12.768 7.734 1.00 84.00 114 VAL A C 1
ATOM 934 O O . VAL A 1 114 ? -1.542 -13.920 7.495 1.00 84.00 114 VAL A O 1
ATOM 937 N N . LEU A 1 115 ? -1.316 -11.721 7.146 1.00 84.44 115 LEU A N 1
ATOM 938 C CA . LEU A 1 115 ? -0.279 -11.813 6.113 1.00 84.44 115 LEU A CA 1
ATOM 939 C C . LEU A 1 115 ? 1.137 -11.856 6.688 1.00 84.44 115 LEU A C 1
ATOM 941 O O . LEU A 1 115 ? 2.039 -12.305 5.981 1.00 84.44 115 LEU A O 1
ATOM 945 N N . HIS A 1 116 ? 1.343 -11.392 7.929 1.00 86.50 116 HIS A N 1
ATOM 946 C CA . HIS A 1 116 ? 2.666 -11.304 8.567 1.00 86.50 116 HIS A CA 1
ATOM 947 C C . HIS A 1 116 ? 3.682 -10.528 7.693 1.00 86.50 116 HIS A C 1
ATOM 949 O O . HIS A 1 116 ? 4.865 -10.865 7.605 1.00 86.50 116 HIS A O 1
ATOM 955 N N . SER A 1 117 ? 3.174 -9.536 6.952 1.00 86.06 117 SER A N 1
ATOM 956 C CA . SER A 1 117 ? 3.859 -8.830 5.869 1.00 86.06 117 SER A CA 1
ATOM 957 C C . SER A 1 117 ? 3.094 -7.564 5.484 1.00 86.06 117 SER A C 1
ATOM 959 O O . SER A 1 117 ? 1.868 -7.5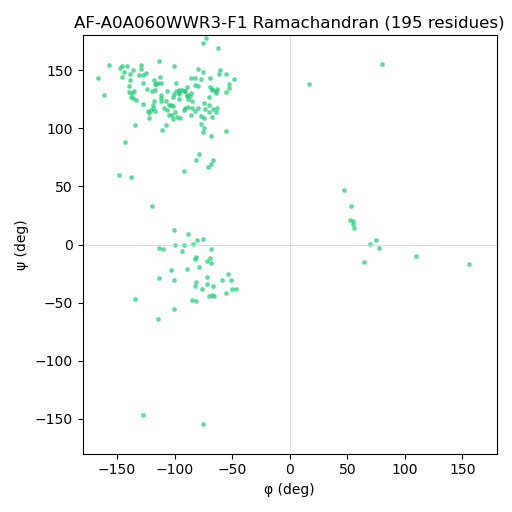73 5.397 1.00 86.06 117 SER A O 1
ATOM 961 N N . GLN A 1 118 ? 3.827 -6.500 5.152 1.00 86.06 118 GLN A N 1
ATOM 962 C CA . GLN A 1 118 ? 3.268 -5.249 4.618 1.00 86.06 118 GLN A CA 1
ATOM 963 C C . GLN A 1 118 ? 2.666 -5.384 3.202 1.00 86.06 118 GLN A C 1
ATOM 965 O O . GLN A 1 118 ? 1.956 -4.492 2.734 1.00 86.06 118 GLN A O 1
ATOM 970 N N . VAL A 1 119 ? 2.981 -6.468 2.482 1.00 87.19 119 VAL A N 1
ATOM 971 C CA . VAL A 1 119 ? 2.673 -6.629 1.052 1.00 87.19 119 VAL A CA 1
ATOM 972 C C . VAL A 1 119 ? 1.327 -7.324 0.862 1.00 87.19 119 VAL A C 1
ATOM 974 O O . VAL A 1 119 ? 1.190 -8.504 1.179 1.00 87.19 119 VAL A O 1
ATOM 977 N N . ALA A 1 120 ? 0.362 -6.620 0.265 1.00 87.44 120 ALA A N 1
ATOM 978 C CA . ALA A 1 120 ? -0.958 -7.153 -0.085 1.00 87.44 120 ALA A CA 1
ATOM 979 C C . ALA A 1 120 ? -1.241 -7.077 -1.603 1.00 87.44 120 ALA A C 1
ATOM 981 O O . ALA A 1 120 ? -2.377 -6.865 -2.035 1.00 87.44 120 ALA A O 1
ATOM 982 N N . HIS A 1 121 ? -0.197 -7.224 -2.424 1.00 87.38 121 HIS A N 1
ATOM 983 C CA . HIS A 1 121 ? -0.297 -7.402 -3.873 1.00 87.38 121 HIS A CA 1
ATOM 984 C C . HIS A 1 121 ? 0.642 -8.502 -4.367 1.00 87.38 121 HIS A C 1
ATOM 986 O O . HIS A 1 121 ? 1.713 -8.733 -3.809 1.00 87.38 121 HIS A O 1
ATOM 992 N N . TRP A 1 122 ? 0.234 -9.159 -5.448 1.00 86.50 122 TRP A N 1
ATOM 993 C CA . TRP A 1 122 ? 0.903 -10.317 -6.021 1.00 86.50 122 TRP A CA 1
ATOM 994 C C . TRP A 1 122 ? 0.899 -10.221 -7.543 1.00 86.50 122 TRP A C 1
ATOM 996 O O . TRP A 1 122 ? -0.133 -9.987 -8.177 1.00 86.50 122 TRP A O 1
ATOM 1006 N N . TRP A 1 123 ? 2.071 -10.426 -8.131 1.00 85.06 123 TRP A N 1
ATOM 1007 C CA . TRP A 1 123 ? 2.234 -10.551 -9.572 1.00 85.06 123 TRP A CA 1
ATOM 1008 C C . TRP A 1 123 ? 1.794 -11.939 -10.041 1.00 85.06 123 TRP A C 1
ATOM 1010 O O . TRP A 1 123 ? 2.065 -12.942 -9.380 1.00 85.06 123 TRP A O 1
ATOM 1020 N N . SER A 1 124 ? 1.161 -12.016 -11.212 1.00 84.50 124 SER A N 1
ATOM 1021 C CA . SER A 1 124 ? 1.060 -13.282 -11.944 1.00 84.50 124 SER A CA 1
ATOM 1022 C C . SER A 1 124 ? 2.459 -13.803 -12.301 1.00 84.50 124 SER A C 1
ATOM 1024 O O . SER A 1 124 ? 3.320 -12.968 -12.594 1.00 84.50 124 SER A O 1
ATOM 1026 N N . PRO A 1 125 ? 2.672 -15.129 -12.414 1.00 81.94 125 PRO A N 1
ATOM 1027 C CA . PRO A 1 125 ? 3.941 -15.697 -12.884 1.00 81.94 125 PRO A CA 1
ATOM 1028 C C . PRO A 1 125 ? 4.443 -15.067 -14.195 1.00 81.94 125 PRO A C 1
ATOM 1030 O O . PRO A 1 125 ? 5.624 -14.759 -14.320 1.00 81.94 125 PRO A O 1
ATOM 1033 N N . ASP A 1 126 ? 3.521 -14.774 -15.117 1.00 79.31 126 ASP A N 1
ATOM 1034 C CA . ASP A 1 126 ? 3.805 -14.195 -16.438 1.00 79.31 126 ASP A CA 1
ATOM 1035 C C . ASP A 1 126 ? 4.017 -12.667 -16.427 1.00 79.31 126 ASP A C 1
ATOM 1037 O O . ASP A 1 126 ? 4.040 -12.044 -17.486 1.00 79.31 126 ASP A O 1
ATOM 1041 N N . GLY A 1 127 ? 4.001 -12.015 -15.258 1.00 77.75 127 GLY A N 1
ATOM 1042 C CA . GLY A 1 127 ? 4.027 -10.550 -15.115 1.00 77.75 127 GLY A CA 1
ATOM 1043 C C . GLY A 1 127 ? 2.812 -9.782 -15.679 1.00 77.75 127 GLY A C 1
ATOM 1044 O O . GLY A 1 127 ? 2.610 -8.626 -15.325 1.00 77.75 127 GLY A O 1
ATOM 1045 N N . SER A 1 128 ? 1.974 -10.396 -16.518 1.00 81.56 128 SER A N 1
ATOM 1046 C CA . SER A 1 128 ? 0.872 -9.738 -17.243 1.00 81.56 128 SER A CA 1
ATOM 1047 C C . SER A 1 128 ? -0.309 -9.263 -16.381 1.00 81.56 128 SER A C 1
ATOM 1049 O O . SER A 1 128 ? -1.198 -8.559 -16.874 1.00 81.56 128 SER A O 1
ATOM 1051 N N . ARG A 1 129 ? -0.379 -9.663 -15.106 1.00 82.88 129 ARG A N 1
ATOM 1052 C CA . ARG A 1 129 ? -1.453 -9.279 -14.180 1.00 82.88 129 ARG A CA 1
ATOM 1053 C C . ARG A 1 129 ? -0.910 -8.965 -12.794 1.00 82.88 129 ARG A C 1
ATOM 1055 O O . ARG A 1 129 ? 0.015 -9.616 -12.311 1.00 82.88 129 ARG A O 1
ATOM 1062 N N . LEU A 1 130 ? -1.567 -8.017 -12.136 1.00 85.44 130 LEU A N 1
ATOM 1063 C CA . LEU A 1 130 ? -1.366 -7.696 -10.729 1.00 85.44 130 LEU A CA 1
ATOM 1064 C C . LEU A 1 130 ? -2.680 -7.939 -9.983 1.00 85.44 130 LEU A C 1
ATOM 1066 O O . LEU A 1 130 ? -3.689 -7.289 -10.269 1.00 85.44 130 LEU A O 1
ATOM 1070 N N . ALA A 1 131 ? -2.665 -8.869 -9.034 1.00 86.75 131 ALA A N 1
ATOM 1071 C CA . ALA A 1 131 ? -3.717 -9.005 -8.036 1.00 86.75 131 ALA A CA 1
ATOM 1072 C C . ALA A 1 131 ? -3.355 -8.133 -6.832 1.00 86.75 131 ALA A C 1
ATOM 1074 O O . ALA A 1 131 ? -2.210 -8.150 -6.384 1.00 86.75 131 ALA A O 1
ATOM 1075 N N . TYR A 1 132 ? -4.307 -7.386 -6.285 1.00 88.94 132 TYR A N 1
ATOM 1076 C CA . TYR A 1 132 ? -4.103 -6.633 -5.052 1.00 88.94 132 TYR A CA 1
ATOM 1077 C C . TYR A 1 132 ? -5.345 -6.658 -4.169 1.00 88.94 132 TYR A C 1
ATOM 1079 O O . TYR A 1 132 ? -6.473 -6.832 -4.636 1.00 88.94 132 TYR A O 1
ATOM 1087 N N . LEU A 1 133 ? -5.116 -6.501 -2.871 1.00 86.81 133 LEU A N 1
ATOM 1088 C CA . LEU A 1 133 ? -6.159 -6.379 -1.868 1.00 86.81 133 LEU A CA 1
ATOM 1089 C C . LEU A 1 133 ? -6.486 -4.892 -1.670 1.00 86.81 133 LEU A C 1
ATOM 1091 O O . LEU A 1 133 ? -5.582 -4.065 -1.539 1.00 86.81 133 LEU A O 1
ATOM 1095 N N . ASN A 1 134 ? -7.773 -4.558 -1.685 1.00 87.44 134 ASN A N 1
ATOM 1096 C CA . ASN A 1 134 ? -8.293 -3.256 -1.287 1.00 87.44 134 ASN A CA 1
ATOM 1097 C C . ASN A 1 134 ? -8.947 -3.419 0.092 1.00 87.44 134 ASN A C 1
ATOM 1099 O O . ASN A 1 134 ? -9.952 -4.127 0.232 1.00 87.44 134 ASN A O 1
ATOM 1103 N N . LEU A 1 135 ? -8.330 -2.811 1.104 1.00 86.00 135 LEU A N 1
ATOM 1104 C CA . LEU A 1 135 ? -8.795 -2.800 2.486 1.00 86.00 135 LEU A CA 1
ATOM 1105 C C . LEU A 1 135 ? -9.471 -1.460 2.756 1.00 86.00 135 LEU A C 1
ATOM 1107 O O . LEU A 1 135 ? -8.887 -0.405 2.514 1.00 86.00 135 LEU A O 1
ATOM 1111 N N . ASN A 1 136 ? -10.698 -1.516 3.263 1.00 85.69 136 ASN A N 1
ATOM 1112 C CA . ASN A 1 136 ? -11.476 -0.345 3.627 1.00 85.69 136 ASN A CA 1
ATOM 1113 C C . ASN A 1 136 ? -11.859 -0.448 5.105 1.00 85.69 136 ASN A C 1
ATOM 1115 O O . ASN 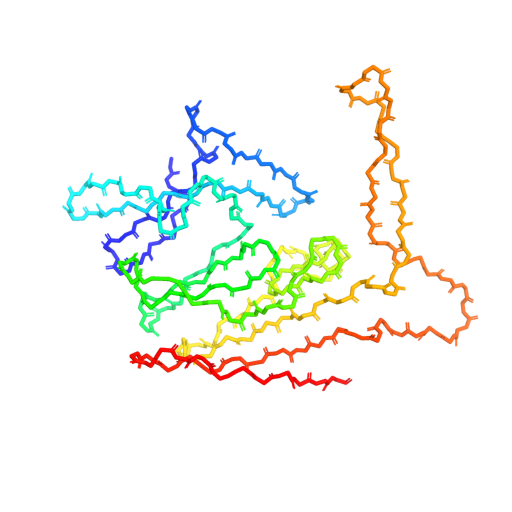A 1 136 ? -12.707 -1.261 5.476 1.00 85.69 136 ASN A O 1
ATOM 1119 N N . ASP A 1 137 ? -11.234 0.400 5.914 1.00 83.25 137 ASP A N 1
ATOM 1120 C CA . ASP A 1 137 ? -11.390 0.452 7.362 1.00 83.25 137 ASP A CA 1
ATOM 1121 C C . ASP A 1 137 ? -12.340 1.584 7.813 1.00 83.25 137 ASP A C 1
ATOM 1123 O O . ASP A 1 137 ? -12.447 1.853 9.005 1.00 83.25 137 ASP A O 1
ATOM 1127 N N . THR A 1 138 ? -13.107 2.209 6.902 1.00 83.94 138 THR A N 1
ATOM 1128 C CA . THR A 1 138 ? -14.136 3.232 7.241 1.00 83.94 138 THR A CA 1
ATOM 1129 C C . THR A 1 138 ? -15.121 2.803 8.335 1.00 83.94 138 THR A C 1
ATOM 1131 O O . THR A 1 138 ? -15.628 3.653 9.065 1.00 83.94 138 THR A O 1
ATOM 1134 N N . LEU A 1 139 ? -15.409 1.503 8.443 1.00 82.00 139 LEU A N 1
ATOM 1135 C CA . LEU A 1 139 ? -16.329 0.925 9.430 1.00 82.00 139 LEU A CA 1
ATOM 1136 C C . LEU A 1 139 ? -15.610 0.316 10.649 1.00 82.00 139 LEU A C 1
ATOM 1138 O O . LEU A 1 139 ? -16.265 -0.217 11.545 1.00 82.00 139 LEU A O 1
ATOM 1142 N N . VAL A 1 140 ? -14.275 0.354 10.689 1.00 81.31 140 VAL A N 1
ATOM 1143 C CA . VAL A 1 140 ? -13.472 -0.234 11.767 1.00 81.31 140 VAL A CA 1
ATOM 1144 C C . VAL A 1 140 ? -13.262 0.811 12.871 1.00 81.31 140 VAL A C 1
ATOM 1146 O O . VAL A 1 140 ? -12.838 1.931 12.590 1.00 81.31 140 VAL A O 1
ATOM 1149 N N . PRO A 1 141 ? -13.541 0.487 14.148 1.00 83.44 141 PRO A N 1
ATOM 1150 C CA . PRO A 1 141 ? -13.327 1.429 15.237 1.00 83.44 141 PRO A CA 1
ATOM 1151 C C . PRO A 1 141 ? -11.831 1.675 15.474 1.00 83.44 141 PRO A C 1
ATOM 1153 O O . PRO A 1 141 ? -11.030 0.742 15.559 1.00 83.44 141 PRO A O 1
ATOM 1156 N N . ASN A 1 142 ? -11.465 2.943 15.651 1.00 83.25 142 ASN A N 1
ATOM 1157 C CA . ASN A 1 142 ? -10.102 3.334 16.000 1.00 83.25 142 ASN A CA 1
ATOM 1158 C C . ASN A 1 142 ? -9.827 3.139 17.498 1.00 83.25 142 ASN A C 1
ATOM 1160 O O . ASN A 1 142 ? -10.625 3.531 18.352 1.00 83.25 142 ASN A O 1
ATOM 1164 N N . MET A 1 143 ? -8.657 2.590 17.820 1.00 84.19 143 MET A N 1
ATOM 1165 C CA . MET A 1 143 ? -8.119 2.503 19.172 1.00 84.19 143 MET A CA 1
ATOM 1166 C C . MET A 1 143 ? -6.974 3.505 19.348 1.00 84.19 143 MET A C 1
ATOM 1168 O O . MET A 1 143 ? -6.069 3.587 18.521 1.00 84.19 143 MET A O 1
ATOM 1172 N N . LEU A 1 144 ? -7.014 4.263 20.446 1.00 86.62 144 LEU A N 1
ATOM 1173 C CA . LEU A 1 144 ? -5.959 5.197 20.834 1.00 86.62 144 LEU A CA 1
ATOM 1174 C C . LEU A 1 144 ? -4.910 4.475 21.689 1.00 86.62 144 LEU A C 1
ATOM 1176 O O . LEU A 1 144 ? -5.223 4.026 22.792 1.00 86.62 144 LEU A O 1
ATOM 1180 N N . LEU A 1 145 ? -3.665 4.419 21.219 1.00 84.88 145 LEU A N 1
ATOM 1181 C CA . LEU A 1 145 ? -2.512 4.035 22.031 1.00 84.88 145 LEU A CA 1
ATOM 1182 C C . LEU A 1 145 ? -1.796 5.304 22.525 1.00 84.88 145 LEU A C 1
ATOM 1184 O O . LEU A 1 145 ? -1.202 6.017 21.713 1.00 84.88 145 LEU A O 1
ATOM 1188 N N . PRO A 1 146 ? -1.845 5.636 23.830 1.00 86.69 146 PRO A N 1
ATOM 1189 C CA . PRO A 1 146 ? -1.179 6.821 24.360 1.00 86.69 146 PRO A CA 1
ATOM 1190 C C . PRO A 1 146 ? 0.346 6.646 24.346 1.00 86.69 146 PRO A C 1
ATOM 1192 O O . PRO A 1 146 ? 0.873 5.681 24.900 1.00 86.69 146 PRO A O 1
ATOM 1195 N N . ARG A 1 147 ? 1.070 7.602 23.752 1.00 83.12 147 ARG A N 1
ATOM 1196 C CA . ARG A 1 147 ? 2.536 7.635 23.763 1.00 83.12 147 ARG A CA 1
ATOM 1197 C C . ARG A 1 147 ? 3.027 8.736 24.698 1.00 83.12 147 ARG A C 1
ATOM 1199 O O . ARG A 1 147 ? 2.819 9.922 24.453 1.00 83.12 147 ARG A O 1
ATOM 1206 N N . PHE A 1 148 ? 3.709 8.324 25.764 1.00 84.69 148 PHE A N 1
ATOM 1207 C CA . PHE A 1 148 ? 4.232 9.214 26.809 1.00 84.69 148 PHE A CA 1
ATOM 1208 C C . PHE A 1 148 ? 5.677 9.684 26.562 1.00 84.69 148 PHE A C 1
ATOM 1210 O O . PHE A 1 148 ? 6.226 10.432 27.364 1.00 84.69 148 PHE A O 1
ATOM 1217 N N . THR A 1 149 ? 6.312 9.252 25.466 1.00 82.75 149 THR A N 1
ATOM 1218 C CA . THR A 1 149 ? 7.721 9.536 25.156 1.00 82.75 149 THR A CA 1
ATOM 1219 C C . THR A 1 149 ? 7.880 10.366 23.880 1.00 82.75 149 THR A C 1
ATOM 1221 O O . THR A 1 149 ? 7.316 10.037 22.834 1.00 82.75 149 THR A O 1
AT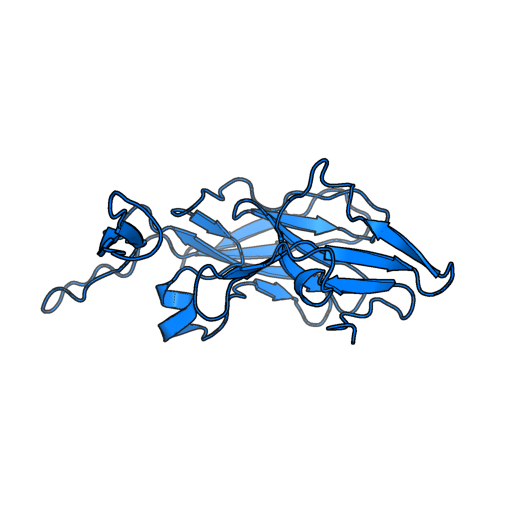OM 1224 N N . GLY A 1 150 ? 8.709 11.414 23.956 1.00 76.31 150 GLY A N 1
ATOM 1225 C CA . GLY A 1 150 ? 9.173 12.206 22.807 1.00 76.31 150 GLY A CA 1
ATOM 1226 C C . GLY A 1 150 ? 8.625 13.635 22.689 1.00 76.31 150 GLY A C 1
ATOM 1227 O O . GLY A 1 150 ? 9.140 14.394 21.876 1.00 76.31 150 GLY A O 1
ATOM 1228 N N . ALA A 1 151 ? 7.630 14.032 23.488 1.00 80.25 151 ALA A N 1
ATOM 1229 C CA . ALA A 1 151 ? 7.075 15.390 23.477 1.00 80.25 151 ALA A CA 1
ATOM 1230 C C . ALA A 1 151 ? 6.644 15.849 24.881 1.00 80.25 151 ALA A C 1
ATOM 1232 O O . ALA A 1 151 ? 6.272 15.027 25.713 1.00 80.25 151 ALA A O 1
ATOM 1233 N N . LEU A 1 152 ? 6.646 17.169 25.110 1.00 83.38 152 LEU A N 1
ATOM 1234 C CA . LEU A 1 152 ? 6.169 17.817 26.349 1.00 83.38 152 LEU A CA 1
ATOM 1235 C C . LEU A 1 152 ? 4.694 17.523 26.663 1.00 83.38 152 LEU A C 1
ATOM 1237 O O . LEU A 1 152 ? 4.312 17.470 27.827 1.00 83.38 152 LEU A O 1
ATOM 1241 N N . TYR A 1 153 ? 3.881 17.320 25.625 1.00 83.00 153 TYR A N 1
ATOM 1242 C CA . TYR A 1 153 ? 2.489 16.898 25.742 1.00 83.00 153 TYR A CA 1
ATOM 1243 C C . TYR A 1 153 ? 2.329 15.536 25.061 1.00 83.00 153 TYR A C 1
ATOM 1245 O O . TYR A 1 153 ? 2.666 15.424 23.875 1.00 83.00 153 TYR A O 1
ATOM 1253 N N . PRO A 1 154 ? 1.832 14.502 25.767 1.00 82.19 154 PRO A N 1
ATOM 1254 C CA . PRO A 1 154 ? 1.663 13.179 25.187 1.00 82.19 154 PRO A CA 1
ATOM 1255 C C . PRO A 1 154 ? 0.633 13.236 24.057 1.00 82.19 154 PRO A C 1
ATOM 1257 O O . PRO A 1 154 ? -0.460 13.780 24.215 1.00 82.19 154 PRO A O 1
ATOM 1260 N N . ARG A 1 155 ? 0.975 12.645 22.912 1.00 79.94 155 ARG A N 1
ATOM 1261 C CA . ARG A 1 155 ? 0.039 12.417 21.808 1.00 79.94 155 ARG A CA 1
ATOM 1262 C C . ARG A 1 155 ? -0.186 10.921 21.689 1.00 79.94 155 ARG A C 1
ATOM 1264 O O . ARG A 1 155 ? 0.772 10.156 21.645 1.00 79.94 155 ARG A O 1
ATOM 1271 N N . GLY A 1 156 ? -1.443 10.496 21.662 1.00 81.62 156 GLY A N 1
ATOM 1272 C CA . GLY A 1 156 ? -1.763 9.116 21.319 1.00 81.62 156 GLY A CA 1
ATOM 1273 C C . GLY A 1 156 ? -1.729 8.908 19.809 1.00 81.62 156 GLY A C 1
ATOM 1274 O O . GLY A 1 156 ? -1.998 9.836 19.047 1.00 81.62 156 GLY A O 1
ATOM 1275 N N . GLN A 1 157 ? -1.409 7.689 19.391 1.00 81.94 157 GLN A N 1
ATOM 1276 C CA . GLN A 1 157 ? -1.525 7.256 18.006 1.00 81.94 157 GLN A CA 1
ATOM 1277 C C . GLN A 1 157 ? -2.832 6.477 17.847 1.00 81.94 157 GLN A C 1
ATOM 1279 O O . GLN A 1 157 ? -3.166 5.644 18.691 1.00 81.94 157 GLN A O 1
ATOM 1284 N N . LEU A 1 15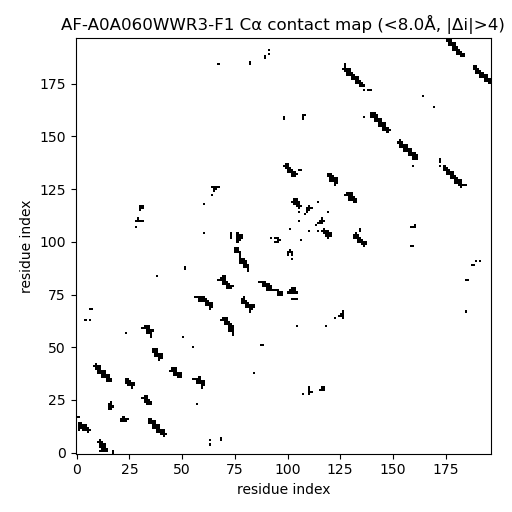8 ? -3.602 6.800 16.809 1.00 82.94 158 LEU A N 1
ATOM 1285 C CA . LEU A 1 158 ? -4.857 6.129 16.480 1.00 82.94 158 LEU A CA 1
ATOM 1286 C C . LEU A 1 158 ? -4.589 5.059 15.428 1.00 82.94 158 LEU A C 1
ATOM 1288 O O . LEU A 1 158 ? -3.940 5.350 14.426 1.00 82.94 158 LEU A O 1
ATOM 1292 N N . TYR A 1 159 ? -5.129 3.862 15.640 1.00 79.81 159 TYR A N 1
ATOM 1293 C CA . TYR A 1 159 ? -5.076 2.776 14.666 1.00 79.81 159 TYR A CA 1
ATOM 1294 C C . TYR A 1 159 ? -6.420 2.034 14.593 1.00 79.81 159 TYR A C 1
ATOM 1296 O O . TYR A 1 159 ? -7.042 1.831 15.644 1.00 79.81 159 TYR A O 1
ATOM 1304 N N . PRO A 1 160 ? -6.873 1.606 13.401 1.00 80.25 160 PRO A N 1
ATOM 1305 C CA . PRO A 1 160 ? -8.087 0.808 13.257 1.00 80.25 160 PRO A CA 1
ATOM 1306 C C . PRO A 1 160 ? -7.876 -0.572 13.896 1.00 80.25 160 PRO A C 1
ATOM 1308 O O . PRO A 1 160 ? -7.019 -1.343 13.471 1.00 80.25 160 PRO A O 1
ATOM 1311 N N . TYR A 1 161 ? -8.648 -0.887 14.941 1.00 81.00 161 TYR A N 1
ATOM 1312 C CA . TYR A 1 161 ? -8.538 -2.151 15.675 1.00 81.00 161 TYR A CA 1
ATOM 1313 C C . TYR A 1 161 ? -9.932 -2.753 15.917 1.00 81.00 161 TYR A C 1
ATOM 1315 O O . TYR A 1 161 ? -10.653 -2.315 16.824 1.00 81.00 161 TYR A O 1
ATOM 1323 N N . PRO A 1 162 ? -10.342 -3.779 15.148 1.00 73.44 162 PRO A N 1
ATOM 1324 C CA . PRO A 1 162 ? -11.618 -4.445 15.361 1.00 73.44 162 PRO A CA 1
ATOM 1325 C C . PRO A 1 162 ? -11.545 -5.338 16.606 1.00 73.44 162 PRO A C 1
ATOM 1327 O O . PRO A 1 162 ? -11.042 -6.460 16.572 1.00 73.44 162 PRO A O 1
ATOM 1330 N N . LYS A 1 163 ? -12.079 -4.848 17.729 1.00 74.50 163 LYS A N 1
ATOM 1331 C CA . LYS A 1 163 ? -12.247 -5.665 18.940 1.00 74.50 163 LYS A CA 1
ATOM 1332 C C . LYS A 1 163 ? -13.292 -6.750 18.692 1.00 74.50 163 LYS A C 1
ATOM 1334 O O . LYS A 1 163 ? -14.383 -6.455 18.209 1.00 74.50 163 LYS A O 1
ATOM 1339 N N . VAL A 1 164 ? -12.987 -7.983 19.099 1.00 63.47 164 VAL A N 1
ATOM 1340 C CA . VAL A 1 164 ? -13.946 -9.097 19.087 1.00 63.47 164 VAL A CA 1
ATOM 1341 C C . VAL A 1 164 ? -15.032 -8.831 20.133 1.00 63.47 164 VAL A C 1
ATOM 1343 O O . VAL A 1 164 ? -14.880 -9.155 21.311 1.00 63.47 164 VAL A O 1
ATOM 1346 N N . THR A 1 165 ? -16.134 -8.214 19.715 1.00 50.56 165 THR A N 1
ATOM 1347 C CA . THR A 1 165 ? -17.344 -8.106 20.531 1.00 50.56 165 THR A CA 1
ATOM 1348 C C . THR A 1 165 ? -18.002 -9.479 20.687 1.00 50.56 165 THR A C 1
ATOM 1350 O O . THR A 1 165 ? -17.952 -10.341 19.808 1.00 50.56 165 THR A O 1
ATOM 1353 N N . VAL A 1 166 ? -18.554 -9.722 21.875 1.00 35.72 166 VAL A N 1
ATOM 1354 C CA . VAL A 1 166 ? -18.893 -11.068 22.354 1.00 35.72 166 VAL A CA 1
ATOM 1355 C C . VAL A 1 166 ? -20.078 -11.666 21.575 1.00 35.72 166 VAL A C 1
ATOM 1357 O O . VAL A 1 166 ? -21.162 -11.103 21.601 1.00 35.72 166 VAL A O 1
ATOM 1360 N N . ARG A 1 167 ? -19.829 -12.815 20.919 1.00 38.19 167 ARG A N 1
ATOM 1361 C CA . ARG A 1 167 ? -20.735 -13.840 20.324 1.00 38.19 167 ARG A CA 1
ATOM 1362 C C . ARG A 1 167 ? -22.229 -13.500 20.050 1.00 38.19 167 ARG A C 1
ATOM 1364 O O . ARG A 1 167 ? -22.944 -13.190 20.996 1.00 38.19 167 ARG A O 1
ATOM 1371 N N . PRO A 1 168 ? -22.793 -13.924 18.891 1.00 40.28 168 PRO A N 1
ATOM 1372 C CA . PRO A 1 168 ? -22.146 -14.164 17.598 1.00 40.28 168 PRO A CA 1
ATOM 1373 C C . PRO A 1 168 ? -23.036 -13.746 16.399 1.00 40.28 168 PRO A C 1
ATOM 1375 O O . PRO A 1 168 ? -23.718 -14.578 15.807 1.00 40.28 168 PRO A O 1
ATOM 1378 N N . THR A 1 169 ? -22.954 -12.490 15.965 1.00 37.12 169 THR A N 1
ATOM 1379 C CA . THR A 1 169 ? -23.395 -12.087 14.613 1.00 37.12 169 THR A CA 1
ATOM 1380 C C . THR A 1 169 ? -22.368 -11.118 14.049 1.00 37.12 169 THR A C 1
ATOM 1382 O O . THR A 1 169 ? -22.667 -9.958 13.793 1.00 37.12 169 THR A O 1
ATOM 1385 N N . VAL A 1 170 ? -21.111 -11.564 13.968 1.00 46.56 170 VAL A N 1
ATOM 1386 C CA . VAL A 1 170 ? -19.996 -10.724 13.514 1.00 46.56 170 VAL A CA 1
ATOM 1387 C C . VAL A 1 170 ? -20.246 -10.350 12.053 1.00 46.56 170 VAL A C 1
ATOM 1389 O O . VAL A 1 170 ? -20.187 -11.241 11.200 1.00 46.56 170 VAL A O 1
ATOM 1392 N N . PRO A 1 171 ? -20.481 -9.067 11.719 1.00 44.22 171 PRO A N 1
ATOM 1393 C CA . PRO A 1 171 ? -20.302 -8.629 10.354 1.00 44.22 171 PRO A CA 1
ATOM 1394 C C . PRO A 1 171 ? -18.798 -8.732 10.109 1.00 44.22 171 PRO A C 1
ATOM 1396 O O . PRO A 1 171 ? -18.011 -7.980 10.688 1.00 44.22 171 PRO A O 1
ATOM 1399 N N . LEU A 1 172 ? -18.386 -9.692 9.277 1.00 49.16 172 LEU A N 1
ATOM 1400 C CA . LEU A 1 172 ? -17.071 -9.629 8.640 1.00 49.16 172 LEU A CA 1
ATOM 1401 C C . LEU A 1 172 ? -16.908 -8.218 8.051 1.00 49.16 172 LEU A C 1
ATOM 1403 O O . LEU A 1 172 ? -17.908 -7.693 7.560 1.00 49.16 172 LEU A O 1
ATOM 1407 N N . PRO A 1 173 ? -15.717 -7.595 8.082 1.00 51.09 173 PRO A N 1
ATOM 1408 C CA . PRO A 1 173 ? -15.520 -6.239 7.566 1.00 51.09 173 PRO A CA 1
ATOM 1409 C C . PRO A 1 173 ? -15.973 -6.132 6.098 1.00 51.09 173 PRO A C 1
ATOM 1411 O O . PRO A 1 173 ? -15.254 -6.514 5.169 1.00 5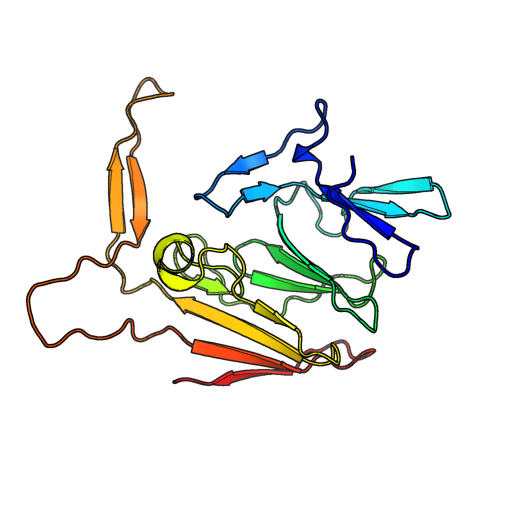1.09 173 PRO A O 1
ATOM 1414 N N . GLN A 1 174 ? -17.201 -5.636 5.907 1.00 47.91 174 GLN A N 1
ATOM 1415 C CA . GLN A 1 174 ? -17.876 -5.540 4.616 1.00 47.91 174 GLN A CA 1
ATOM 1416 C C . GLN A 1 174 ? -17.251 -4.381 3.840 1.00 47.91 174 GLN A C 1
ATOM 1418 O O . GLN A 1 174 ? -17.571 -3.218 4.065 1.00 47.91 174 GLN A O 1
ATOM 1423 N N . GLY A 1 175 ? -16.302 -4.705 2.964 1.00 56.31 175 GLY A N 1
ATOM 1424 C CA . GLY A 1 175 ? -15.501 -3.711 2.246 1.00 56.31 175 GLY A CA 1
ATOM 1425 C C . GLY A 1 175 ? -14.148 -4.229 1.762 1.00 56.31 175 GLY A C 1
ATOM 1426 O O . GLY A 1 175 ? -13.557 -3.632 0.864 1.00 56.31 175 GLY A O 1
ATOM 1427 N N . LYS A 1 176 ? -13.669 -5.359 2.300 1.00 65.44 176 LYS A N 1
ATOM 1428 C CA . LYS A 1 176 ? -12.412 -5.987 1.871 1.00 65.44 176 LYS A CA 1
ATOM 1429 C C . LYS A 1 176 ? -12.634 -6.730 0.552 1.00 65.44 176 LYS A C 1
ATOM 1431 O O . LYS A 1 176 ? -13.343 -7.731 0.508 1.00 65.44 176 LYS A O 1
ATOM 1436 N N . SER A 1 177 ? -12.058 -6.212 -0.533 1.00 66.75 177 SER A N 1
ATOM 1437 C CA . SER A 1 177 ? -12.267 -6.718 -1.897 1.00 66.75 177 SER A CA 1
ATOM 1438 C C . SER A 1 177 ? -10.947 -7.061 -2.579 1.00 66.75 177 SER A C 1
ATOM 1440 O O . SER A 1 177 ? -9.916 -6.431 -2.335 1.00 66.75 177 SER A O 1
ATOM 1442 N N . GLN A 1 178 ? -10.972 -8.075 -3.446 1.00 70.75 178 GLN A N 1
ATOM 1443 C CA . GLN A 1 178 ? -9.834 -8.392 -4.302 1.00 70.75 178 GLN A CA 1
ATOM 1444 C C . GLN A 1 178 ? -10.013 -7.682 -5.641 1.00 70.75 178 GLN A C 1
ATOM 1446 O O . GLN A 1 178 ? -11.076 -7.747 -6.262 1.00 70.75 178 GLN A O 1
ATOM 1451 N N . ALA A 1 179 ? -8.957 -7.033 -6.108 1.00 74.12 179 ALA A N 1
ATOM 1452 C CA . ALA A 1 179 ? -8.907 -6.395 -7.407 1.00 74.12 179 ALA A CA 1
ATOM 1453 C C . ALA A 1 179 ? -7.855 -7.075 -8.280 1.00 74.12 179 ALA A C 1
ATOM 1455 O O . ALA A 1 179 ? -6.751 -7.376 -7.828 1.00 74.12 179 ALA A O 1
ATOM 1456 N N . ASN A 1 180 ? -8.190 -7.291 -9.550 1.00 74.75 180 ASN A N 1
ATOM 1457 C CA . ASN A 1 180 ? -7.277 -7.864 -10.531 1.00 74.75 180 ASN A CA 1
ATOM 1458 C C . ASN A 1 180 ? -7.101 -6.866 -11.685 1.00 74.75 180 ASN A C 1
ATOM 1460 O O . ASN A 1 180 ? -8.059 -6.561 -12.401 1.00 74.75 180 ASN A O 1
ATOM 1464 N N . CYS A 1 181 ? -5.879 -6.364 -11.866 1.00 74.69 181 CYS A N 1
ATOM 1465 C CA . CYS A 1 181 ? -5.482 -5.537 -13.004 1.00 74.69 181 CYS A CA 1
ATOM 1466 C C . CYS A 1 181 ? -4.812 -6.391 -14.078 1.00 74.69 181 CYS A C 1
ATOM 1468 O O . CYS A 1 181 ? -3.858 -7.115 -13.789 1.00 74.69 181 CYS A O 1
ATOM 1470 N N . THR A 1 182 ? -5.256 -6.263 -15.329 1.00 77.38 182 THR A N 1
ATOM 1471 C CA . THR A 1 182 ? -4.474 -6.715 -16.484 1.00 77.38 182 THR A CA 1
ATOM 1472 C C . THR A 1 182 ? -3.547 -5.592 -16.946 1.00 77.38 182 THR A C 1
ATOM 1474 O O . THR A 1 182 ? -3.981 -4.466 -17.205 1.00 77.38 182 THR A O 1
ATOM 1477 N N . LEU A 1 183 ? -2.256 -5.909 -17.027 1.00 74.00 183 LEU A N 1
ATOM 1478 C CA . LEU A 1 183 ? -1.174 -5.007 -17.402 1.00 74.00 183 LEU A CA 1
ATOM 1479 C C . LEU A 1 183 ? -0.648 -5.454 -18.768 1.00 74.00 183 LEU A C 1
ATOM 1481 O O . LEU A 1 183 ? 0.104 -6.417 -18.882 1.00 74.00 183 LEU A O 1
ATOM 1485 N N . THR A 1 184 ? -1.096 -4.786 -19.833 1.00 64.62 184 THR A N 1
ATOM 1486 C CA . THR A 1 184 ? -0.620 -5.059 -21.198 1.00 64.62 184 THR A CA 1
ATOM 1487 C C . THR A 1 184 ? 0.580 -4.174 -21.533 1.00 64.62 184 THR A C 1
ATOM 1489 O O . THR A 1 184 ? 0.397 -2.952 -21.598 1.00 64.62 184 THR A O 1
ATOM 1492 N N . PRO A 1 185 ? 1.772 -4.744 -21.799 1.00 57.31 185 PRO A N 1
ATOM 1493 C CA . PRO A 1 185 ? 2.946 -3.974 -22.200 1.00 57.31 185 PRO A CA 1
ATOM 1494 C C . PRO A 1 185 ? 2.653 -3.065 -23.403 1.00 57.31 185 PRO A C 1
ATOM 1496 O O . PRO A 1 185 ? 1.953 -3.459 -24.336 1.00 57.31 185 PRO A O 1
ATOM 1499 N N . GLY A 1 186 ? 3.164 -1.833 -23.368 1.00 55.31 186 GLY A N 1
ATOM 1500 C CA . GLY A 1 186 ? 3.007 -0.855 -24.451 1.00 55.31 186 GLY A CA 1
ATOM 1501 C C . GLY A 1 186 ? 1.646 -0.147 -24.545 1.00 55.31 186 GLY A C 1
ATOM 1502 O O . GLY A 1 186 ? 1.510 0.751 -25.372 1.00 55.31 186 GLY A O 1
ATOM 1503 N N . LYS A 1 187 ? 0.648 -0.474 -23.708 1.00 55.97 187 LYS A N 1
ATOM 1504 C CA . LYS A 1 187 ? -0.588 0.327 -23.593 1.00 55.97 187 LYS A CA 1
ATOM 1505 C C . LYS A 1 187 ? -0.526 1.257 -22.384 1.00 55.97 187 LYS A C 1
ATOM 1507 O O . LYS A 1 187 ? -0.123 0.855 -21.300 1.00 55.97 187 LYS A O 1
ATOM 1512 N N . SER A 1 188 ? -1.003 2.487 -22.557 1.00 50.12 188 SER A N 1
ATOM 1513 C CA . SER A 1 188 ? -1.032 3.540 -21.528 1.00 50.12 188 SER A CA 1
ATOM 1514 C C . SER A 1 188 ? -2.121 3.368 -20.457 1.00 50.12 188 SER A C 1
ATOM 1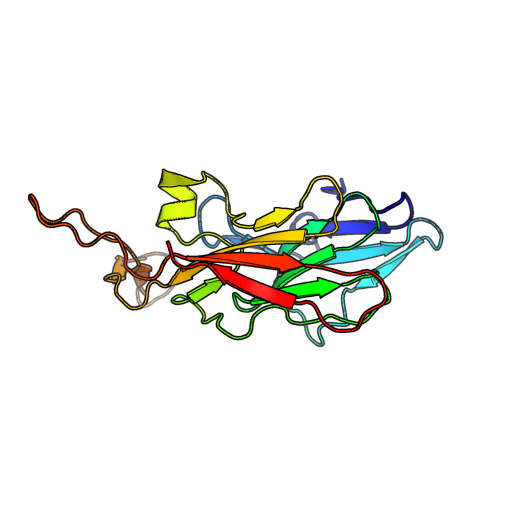516 O O . SER A 1 188 ? -2.299 4.254 -19.623 1.00 50.12 188 SER A O 1
ATOM 1518 N N . GLN A 1 189 ? -2.870 2.261 -20.480 1.00 53.19 189 GLN A N 1
ATOM 1519 C CA . GLN A 1 189 ? -3.993 1.991 -19.583 1.00 53.19 189 GLN A CA 1
ATOM 1520 C C . GLN A 1 189 ? -3.963 0.538 -19.101 1.00 53.19 189 GLN A C 1
ATOM 1522 O O . GLN A 1 189 ? -3.947 -0.395 -19.905 1.00 53.19 189 GLN A O 1
ATOM 1527 N N . ALA A 1 190 ? -4.006 0.364 -17.781 1.00 61.09 190 ALA A N 1
ATOM 1528 C CA . ALA A 1 190 ? -4.296 -0.908 -17.132 1.00 61.09 190 ALA A CA 1
ATOM 1529 C C . ALA A 1 190 ? -5.813 -1.081 -17.001 1.00 61.09 190 ALA A C 1
ATOM 1531 O O . ALA A 1 190 ? -6.520 -0.110 -16.729 1.00 61.09 190 ALA A O 1
ATOM 1532 N N . ASN A 1 191 ? -6.321 -2.305 -17.152 1.00 66.75 191 ASN A N 1
ATOM 1533 C CA . ASN A 1 191 ? -7.746 -2.577 -16.970 1.00 66.75 191 ASN A CA 1
ATOM 1534 C C . ASN A 1 191 ? -7.954 -3.342 -15.658 1.00 66.75 191 ASN A C 1
ATOM 1536 O O . ASN A 1 191 ? -7.643 -4.529 -15.557 1.00 66.75 191 ASN A O 1
ATOM 1540 N N . CYS A 1 192 ? -8.424 -2.631 -14.634 1.00 65.62 192 CYS A N 1
ATOM 1541 C CA . CYS A 1 192 ? -8.577 -3.143 -13.278 1.00 65.62 192 CYS A CA 1
ATOM 1542 C C . CYS A 1 192 ? -10.046 -3.427 -12.973 1.00 65.62 192 CYS A C 1
ATOM 1544 O O . CYS A 1 192 ? -10.880 -2.523 -13.003 1.00 65.62 192 CYS A O 1
ATOM 1546 N N . LYS A 1 193 ? -10.363 -4.685 -12.646 1.00 70.94 193 LYS A N 1
ATOM 1547 C CA . LYS A 1 193 ? -11.696 -5.084 -12.183 1.00 70.94 193 LYS A CA 1
ATOM 1548 C C . LYS A 1 193 ? -11.656 -5.392 -10.692 1.00 70.94 193 LYS A C 1
ATOM 1550 O O . LYS A 1 193 ? -10.899 -6.257 -10.254 1.00 70.94 193 LYS A O 1
ATOM 1555 N N . LEU A 1 194 ? -12.500 -4.693 -9.937 1.00 60.94 194 LEU A N 1
ATOM 1556 C CA . LEU A 1 194 ? -12.849 -5.052 -8.567 1.00 60.94 194 LEU A CA 1
ATOM 1557 C C . LEU A 1 194 ? -13.789 -6.257 -8.617 1.00 60.94 194 LEU A C 1
ATOM 1559 O O . LEU A 1 194 ? -14.853 -6.190 -9.231 1.00 60.94 194 LEU A O 1
ATOM 1563 N N . THR A 1 195 ? -13.392 -7.351 -7.978 1.00 58.25 195 THR A N 1
ATOM 1564 C CA . THR A 1 195 ? -14.279 -8.479 -7.691 1.00 58.25 195 THR A CA 1
ATOM 1565 C C . THR A 1 195 ? -14.705 -8.380 -6.226 1.00 58.25 195 THR A C 1
ATOM 1567 O O . THR A 1 195 ? -13.863 -8.608 -5.350 1.00 58.25 195 THR A O 1
ATOM 1570 N N . PRO A 1 196 ? -15.967 -8.014 -5.925 1.00 49.81 196 PRO A N 1
ATOM 1571 C CA . PRO A 1 196 ? -16.497 -8.206 -4.581 1.00 49.81 196 PRO A CA 1
ATOM 1572 C C . PRO A 1 196 ? -16.490 -9.707 -4.251 1.00 49.81 196 PRO A C 1
ATOM 1574 O O . PRO A 1 196 ? -16.643 -10.542 -5.148 1.00 49.81 196 PRO A O 1
ATOM 1577 N N . ARG A 1 197 ? -16.269 -10.027 -2.975 1.00 48.69 197 ARG A N 1
ATOM 1578 C CA . ARG A 1 197 ? -16.417 -11.374 -2.412 1.00 48.69 197 ARG A CA 1
ATOM 1579 C C . ARG A 1 197 ? -17.738 -11.471 -1.665 1.00 48.69 197 ARG A C 1
ATOM 1581 O O . ARG A 1 197 ? -18.116 -10.440 -1.068 1.00 48.69 197 ARG A O 1
#

Nearest PDB structures (foldseek):
  4a5s-assembly1_B  TM=8.447E-01  e=9.579E-15  Homo sapiens
  5kby-assembly2_C  TM=8.324E-01  e=2.694E-14  Homo sapiens
  3g0d-assembly6_D  TM=8.501E-01  e=3.944E-14  Homo sapiens
  6y0f-assembly1_B  TM=8.579E-01  e=3.944E-14  Homo sapiens
  4g1f-assembly4_D  TM=8.492E-01  e=4.643E-14  Homo sapiens

Mean predicted aligned error: 10.87 Å

Solvent-accessible surface area (backbone atoms only — not comparable to full-atom values): 11499 Å² total; per-residue (Å²): 128,72,72,66,53,67,43,90,83,45,33,38,42,34,56,30,56,80,35,97,89,48,66,53,60,44,74,76,59,96,70,35,38,34,30,40,58,33,44,29,32,61,82,81,70,48,68,46,64,61,60,89,50,78,66,96,64,56,31,55,47,76,50,73,40,85,46,70,66,24,42,39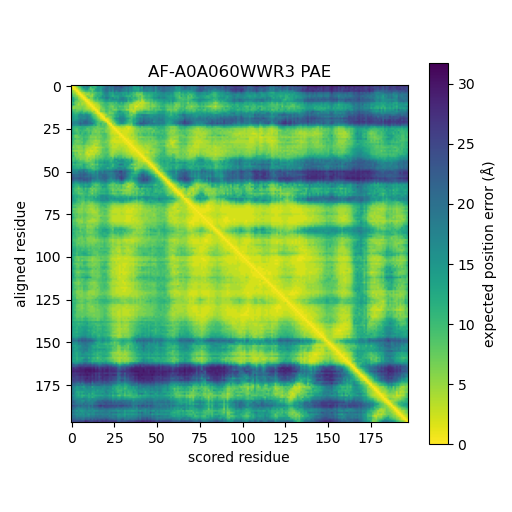,38,30,44,73,36,16,36,31,38,26,75,36,94,87,50,74,77,45,76,77,47,86,75,34,34,82,99,37,22,31,36,34,35,46,55,72,59,38,24,69,78,69,64,67,31,39,71,31,53,46,69,40,93,71,36,43,28,42,39,28,36,35,42,51,43,84,86,43,50,68,42,74,49,77,38,80,75,92,53,100,66,68,55,58,50,74,43,66,49,79,73,87,74,84,83,86,83,78,77,68,78,85,58,60,28,47,30,44,29,43,47,53,87,96,52,100,63,69,55,67,45,77,44,81,122

InterPro domains:
  IPR002469 Dipeptidylpeptidase IV, N-terminal domain [PF00930] (24-166)
  IPR050278 Serine protease S9B/DPPIV [PTHR11731] (23-169)

Secondary structure (DSSP, 8-state):
----EEETTTEEEEEGGGSTT---EEESSSS-EEE-EEEEETTT--EEE-TTSSS---BSEEEE-SSS--EEEEETTEEEEESSTTS--EES-S--BTTTEEESB--HHIIIIISSSSB-EEE-TTSSEEEEEEEE-TTSPEEEEEE-SSSSS-EEEEEE-----SSS-----TT-EEEEEE--TT-S--EEEEE--

Foldseek 3Di:
DAPFDDFPVFKTKRFCCPPPVQNPWADPADAWIFTFIWIAGNVVRDIDGLCLVPDRFGWRDKDFQDPPGKIWTAGLLWIWIDSDSPGHIATPDDPRHPQFKHKQFDANCCCVPNVVHRGAKDADNNNQKIKGKIDGLVVFDWDWDWDPPDDPDIDTDIGRDHDPDDDDDDDDPQGIWMKMWGHDPPDSDIDIDIDGD

Radius of gyration: 18.46 Å; Cα contacts (8 Å, |Δi|>4): 411; chains: 1; bounding box: 51×34×51 Å

Sequence (197 aa):
MCKTFIIENKYCFINLSSTPHFSDYVLVYRYSFLASYLIYNLHTRYGEKSSKLGIASQILYLSVGSFPPQSVYVFENNIYYQTDVKSSSWRLTSSGQEGVVFNGIADWLYEEEVLHSQVAHWWSPDGSRLAYLNLNDTLVPNMLLPRFTGALYPRGQLYPYPKVTVRPTVPLPQGKSQANCTLTPGKSQANCKLTPR